Protein AF-A0AAU1CMQ0-F1 (afdb_monomer)

Mean predicted aligned error: 12.43 Å

Nearest PDB structures (foldseek):
  7aoi-assembly1_AV  TM=2.064E-01  e=2.283E+00  Trypanosoma brucei
  4v7e-assembly1_CI  TM=1.714E-01  e=3.465E+00  Triticum aestivum

Solvent-accessible surface area (backbone atoms only — not comparable to full-atom values): 13055 Å² total; per-residue (Å²): 130,82,81,72,63,47,53,23,40,31,29,63,39,42,40,78,52,92,69,66,59,44,65,40,74,85,53,71,44,40,74,50,66,68,57,34,66,69,38,34,49,97,88,65,52,74,54,85,52,71,43,79,46,94,36,83,59,73,41,83,95,48,66,31,52,68,49,37,39,52,26,59,74,70,48,21,8,38,38,69,61,46,76,31,37,71,53,98,72,17,35,32,34,65,44,60,36,88,82,56,77,69,60,93,91,58,71,60,54,71,43,71,41,67,71,41,29,23,25,67,77,52,43,58,49,42,57,72,69,34,78,78,27,65,72,12,31,32,42,31,20,25,69,45,72,46,78,75,52,68,50,44,52,59,70,76,60,50,89,73,95,65,101,67,96,76,66,86,69,82,77,56,52,75,63,40,45,28,29,34,31,39,31,91,48,72,53,74,46,80,57,83,89,80,88,91,76,93,83,77,86,91,66,95,72,82,82,73,88,75,78,82,83,87,127

Secondary structure (DSSP, 8-state):
---PPPTTSPBTTEEEPP--EEE-SS-EEESSHHHHHHHB-TT-PBPPPEEE-S-SSB-TT---HHHHHHHHHH-B-TTTSSBP-EETTEEEEEEE-SSSSPPTT--STTEEESS----HHHHHHHHHH-GGGTT-EEEEEEEEEEEEEEE--BPPPP----S-----PPPBS--EEEEEEEEEEEEEEPPS-----PPPP-------PPPP---

pLDDT: mean 71.84, std 22.44, range [22.42, 97.31]

Radius of gyration: 19.31 Å; Cα contacts (8 Å, |Δi|>4): 379; chains: 1; bounding box: 44×42×59 Å

Foldseek 3Di:
DPQQFFQFWAAPQKDFDDFDWFAAQPDIATPDPVQRVVQADPVRDRATDIDGDRDHDTDLVDTPAVSLVVCLVVQAARGHRHRFDQDPQAGKAKAADPPFDPDPPDALAQDKDLRGTHHPVVSVCCCPPPPRNQQWMKIFGFRDKAFPFKDAWDDDHDPDDDPDRDDPDPTDGGITTMIGGGTDDMDIDHDDDDDDDDDDPDDPDDDDDDDDDDD

Sequence (215 aa):
MTRAAPYVIPWAGETILPMPLLSTRSDVFCDDARADRRHRDDDGVLWEVWGGHQTGPRVYTLFHPVHQREAMRALPCATCGRPADRKAAGMLWLLPLLDGPPAEGTTWEGVQTTIPPSCVPCADRVATGCPWMRDGHVRLRARIAEQVGVHGTLYSRAEQPGPDLDLTLPPRREGRSCVVARGHHAQPRPRGDHGAGPAQPQRFSHCGHHPPDNR

Structure (mmCIF, N/CA/C/O backbone):
data_AF-A0AAU1CMQ0-F1
#
_entry.id   AF-A0AAU1CMQ0-F1
#
loop_
_atom_site.group_PDB
_atom_site.id
_atom_site.type_symbol
_atom_site.label_atom_id
_atom_site.label_alt_id
_atom_site.label_comp_id
_atom_site.label_asym_id
_atom_site.label_entity_id
_atom_site.label_seq_id
_atom_site.pdbx_PDB_ins_code
_atom_site.Cartn_x
_atom_site.Cartn_y
_atom_site.Cartn_z
_atom_site.occupancy
_atom_site.B_iso_or_equiv
_atom_site.auth_seq_id
_atom_site.auth_comp_id
_atom_site.auth_asym_id
_atom_site.auth_atom_id
_atom_site.pdbx_PDB_model_num
ATOM 1 N N . MET A 1 1 ? 9.802 -7.078 22.241 1.00 42.59 1 MET A N 1
ATOM 2 C CA . MET A 1 1 ? 9.128 -7.256 20.933 1.00 42.59 1 MET A CA 1
ATOM 3 C C . MET A 1 1 ? 9.978 -6.599 19.861 1.00 42.59 1 MET A C 1
ATOM 5 O O . MET A 1 1 ? 10.047 -5.376 19.822 1.00 42.59 1 MET A O 1
ATOM 9 N N . THR A 1 2 ? 10.668 -7.389 19.042 1.00 37.97 2 THR A N 1
ATOM 10 C CA . THR A 1 2 ? 11.489 -6.889 17.932 1.00 37.97 2 THR A CA 1
ATOM 11 C C . THR A 1 2 ? 10.612 -6.047 17.014 1.00 37.97 2 THR A C 1
ATOM 13 O O . THR A 1 2 ? 9.513 -6.469 16.644 1.00 37.97 2 THR A O 1
ATOM 16 N N . ARG A 1 3 ? 11.040 -4.817 16.719 1.00 49.84 3 ARG A N 1
ATOM 17 C CA . ARG A 1 3 ? 10.274 -3.859 15.919 1.00 49.84 3 ARG A CA 1
ATOM 18 C C . ARG A 1 3 ? 10.250 -4.349 14.471 1.00 49.84 3 ARG A C 1
ATOM 20 O O . ARG A 1 3 ? 11.074 -3.928 13.671 1.00 49.84 3 ARG A O 1
ATOM 27 N N . ALA A 1 4 ? 9.336 -5.275 14.167 1.00 57.12 4 ALA A N 1
ATOM 28 C CA . ALA A 1 4 ? 9.100 -5.748 12.811 1.00 57.12 4 ALA A CA 1
ATOM 29 C C . ALA A 1 4 ? 8.836 -4.525 11.938 1.00 57.12 4 ALA A C 1
ATOM 31 O O . ALA A 1 4 ? 7.973 -3.694 12.244 1.00 57.12 4 ALA A O 1
ATOM 32 N N . ALA A 1 5 ? 9.678 -4.370 10.932 1.00 63.22 5 ALA A N 1
ATOM 33 C CA . ALA A 1 5 ? 9.653 -3.214 10.075 1.00 63.22 5 ALA A CA 1
ATOM 34 C C . ALA A 1 5 ? 8.452 -3.290 9.105 1.00 63.22 5 ALA A C 1
ATOM 36 O O . ALA A 1 5 ? 7.937 -4.388 8.886 1.00 63.22 5 ALA A O 1
ATOM 37 N N . PRO A 1 6 ? 7.945 -2.146 8.602 1.00 79.50 6 PRO A N 1
ATOM 38 C CA . PRO A 1 6 ? 6.671 -2.112 7.894 1.00 79.50 6 PRO A CA 1
ATOM 39 C C . PRO A 1 6 ? 6.685 -3.000 6.641 1.00 79.50 6 PRO A C 1
ATOM 41 O O . PRO A 1 6 ? 7.528 -2.804 5.777 1.00 79.50 6 PRO A O 1
ATOM 44 N N . TYR A 1 7 ? 5.757 -3.952 6.551 1.00 86.75 7 TYR A N 1
ATOM 45 C CA . TYR A 1 7 ? 5.708 -4.990 5.514 1.00 86.75 7 TYR A CA 1
ATOM 46 C C . TYR A 1 7 ? 5.652 -4.422 4.088 1.00 86.75 7 TYR A C 1
ATOM 48 O O . TYR A 1 7 ? 6.413 -4.857 3.229 1.00 86.75 7 TYR A O 1
ATOM 56 N N . VAL A 1 8 ? 4.811 -3.412 3.842 1.00 90.94 8 VAL A N 1
ATOM 57 C CA . VAL A 1 8 ? 4.643 -2.841 2.490 1.00 90.94 8 VAL A CA 1
ATOM 58 C C . VAL A 1 8 ? 5.607 -1.704 2.149 1.00 90.94 8 VAL A C 1
ATOM 60 O O . VAL A 1 8 ? 5.594 -1.226 1.019 1.00 90.94 8 VAL A O 1
ATOM 63 N 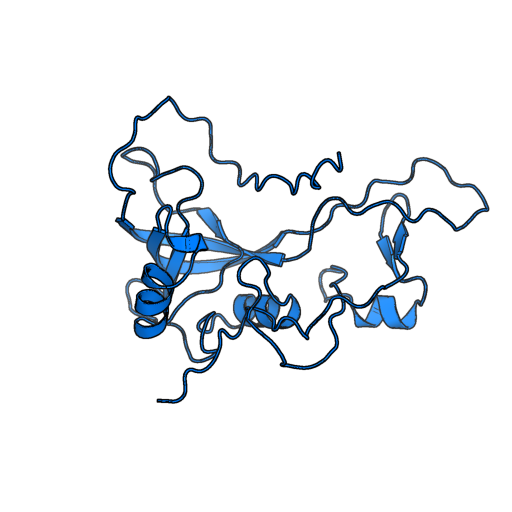N . ILE A 1 9 ? 6.413 -1.231 3.104 1.00 89.50 9 ILE A N 1
ATOM 64 C CA . ILE A 1 9 ? 7.344 -0.114 2.882 1.00 89.50 9 ILE A CA 1
ATOM 65 C C . ILE A 1 9 ? 8.712 -0.692 2.535 1.00 89.50 9 ILE A C 1
ATOM 67 O O . ILE A 1 9 ? 9.231 -1.476 3.331 1.00 89.50 9 ILE A O 1
ATOM 71 N N . PRO A 1 10 ? 9.337 -0.293 1.421 1.00 91.12 10 PRO A N 1
ATOM 72 C CA . PRO A 1 10 ? 10.618 -0.853 1.040 1.00 91.12 10 PRO A CA 1
ATOM 73 C C . PRO A 1 10 ? 11.744 -0.400 1.978 1.00 91.12 10 PRO A C 1
ATOM 75 O O . PRO A 1 10 ? 11.663 0.617 2.68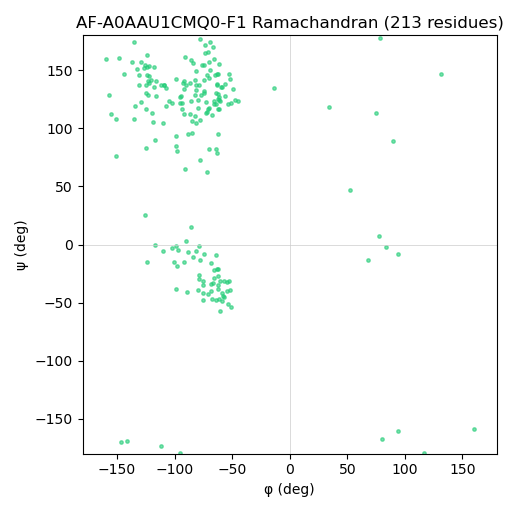6 1.00 91.12 10 PRO A O 1
ATOM 78 N N . TRP A 1 11 ? 12.799 -1.200 2.013 1.00 91.38 11 TRP A N 1
ATOM 79 C CA . TRP A 1 11 ? 14.104 -0.794 2.524 1.00 91.38 11 TRP A CA 1
ATOM 80 C C . TRP A 1 11 ? 14.819 0.101 1.505 1.00 91.38 11 TRP A C 1
ATOM 82 O O . TRP A 1 11 ? 14.584 -0.014 0.312 1.00 91.38 11 TRP A O 1
ATOM 92 N N . ALA A 1 12 ? 15.729 0.967 1.953 1.00 91.44 12 ALA A N 1
ATOM 93 C CA . ALA A 1 12 ? 16.527 1.803 1.051 1.00 91.44 12 ALA A CA 1
ATOM 94 C C . ALA A 1 12 ? 17.429 0.984 0.106 1.00 91.44 12 ALA A C 1
ATOM 96 O O . ALA A 1 12 ? 17.750 1.450 -0.982 1.00 91.44 12 ALA A O 1
ATOM 97 N N . GLY A 1 13 ? 17.836 -0.220 0.519 1.00 92.06 13 GLY A N 1
ATOM 98 C CA . GLY A 1 13 ? 18.569 -1.172 -0.318 1.00 92.06 13 GLY A CA 1
ATOM 99 C C . GLY A 1 13 ? 17.698 -2.005 -1.266 1.00 92.06 13 GLY A C 1
ATOM 100 O O . GLY A 1 13 ? 18.254 -2.763 -2.060 1.00 92.06 13 GLY A O 1
ATOM 101 N N . GLU A 1 14 ? 16.367 -1.892 -1.185 1.00 92.44 14 GLU A N 1
ATOM 102 C CA . GLU A 1 14 ? 15.440 -2.439 -2.178 1.00 92.44 14 GLU A CA 1
ATOM 103 C C . GLU A 1 14 ? 15.163 -1.341 -3.209 1.00 92.44 14 GLU A C 1
ATOM 105 O O . GLU A 1 14 ? 14.568 -0.311 -2.888 1.00 92.44 14 GLU A O 1
ATOM 110 N N . THR A 1 15 ? 15.621 -1.536 -4.442 1.00 89.19 15 THR A N 1
ATOM 111 C CA . THR A 1 15 ? 15.540 -0.516 -5.492 1.00 89.19 15 THR A CA 1
ATOM 112 C C . THR A 1 15 ? 14.814 -1.043 -6.715 1.00 89.19 15 THR A C 1
ATOM 114 O O . THR A 1 15 ? 14.866 -2.237 -7.027 1.00 89.19 15 THR A O 1
ATOM 117 N N . ILE A 1 16 ? 14.192 -0.124 -7.448 1.00 84.62 16 ILE A N 1
ATOM 118 C CA . ILE A 1 16 ? 13.650 -0.396 -8.778 1.00 84.62 16 ILE A CA 1
ATOM 119 C C . ILE A 1 16 ? 14.816 -0.800 -9.684 1.00 84.62 16 ILE A C 1
ATOM 121 O O . ILE A 1 16 ? 15.827 -0.097 -9.759 1.00 84.62 16 ILE A O 1
ATOM 125 N N . LEU A 1 17 ? 14.692 -1.946 -10.347 1.00 83.12 17 LEU A N 1
ATOM 126 C CA . LEU A 1 17 ? 15.654 -2.381 -11.348 1.00 83.12 17 LEU A CA 1
ATOM 127 C C . LEU A 1 17 ? 15.339 -1.681 -12.673 1.00 83.12 17 LEU A C 1
ATOM 129 O O . LEU A 1 17 ? 14.175 -1.666 -13.083 1.00 83.12 17 LEU A O 1
ATOM 133 N N . PRO A 1 18 ? 16.347 -1.109 -13.354 1.00 77.88 18 PRO A N 1
ATOM 134 C CA . PRO A 1 18 ? 16.133 -0.514 -14.660 1.00 77.88 18 PRO A CA 1
ATOM 135 C C . PRO A 1 18 ? 15.674 -1.601 -15.629 1.00 77.88 18 PRO A C 1
ATOM 137 O O . PRO A 1 18 ? 16.321 -2.635 -15.788 1.00 77.88 18 PRO A O 1
ATOM 140 N N . MET A 1 19 ? 14.537 -1.347 -16.262 1.00 75.06 19 MET A N 1
ATOM 141 C CA . MET A 1 19 ? 13.941 -2.214 -17.260 1.00 75.06 19 MET A CA 1
ATOM 142 C C . MET A 1 19 ? 13.725 -1.373 -18.510 1.00 75.06 19 MET A C 1
ATOM 144 O O . MET A 1 19 ? 12.984 -0.390 -18.429 1.00 75.06 19 MET A O 1
ATOM 148 N N . PRO A 1 20 ? 14.382 -1.687 -19.635 1.00 80.06 20 PRO A N 1
ATOM 149 C CA . PRO A 1 20 ? 14.127 -0.973 -20.872 1.00 80.06 20 PRO A CA 1
ATOM 150 C C . PRO A 1 20 ? 12.680 -1.223 -21.298 1.00 80.06 20 PRO A C 1
ATOM 152 O O . PRO A 1 20 ? 12.244 -2.365 -21.462 1.00 80.06 20 PRO A O 1
ATOM 155 N N . LEU A 1 21 ? 11.920 -0.137 -21.417 1.00 81.44 21 LEU A N 1
ATOM 156 C CA . LEU A 1 21 ? 10.519 -0.174 -21.807 1.00 81.44 21 LEU A CA 1
ATOM 157 C C . LEU A 1 21 ? 10.363 0.391 -23.208 1.00 81.44 21 LEU A C 1
ATOM 159 O O . LEU A 1 21 ? 10.920 1.432 -23.550 1.00 81.44 21 LEU A O 1
ATOM 163 N N . LEU A 1 22 ? 9.540 -0.289 -23.987 1.00 81.25 22 LEU A N 1
ATOM 164 C CA . LEU A 1 22 ? 9.135 0.084 -25.324 1.00 81.25 22 LEU A CA 1
ATOM 165 C C . LEU A 1 22 ? 7.653 0.440 -25.288 1.00 81.25 22 LEU A C 1
ATOM 167 O O . LEU A 1 22 ? 6.855 -0.245 -24.654 1.00 81.25 22 LEU A O 1
ATOM 171 N N . SER A 1 23 ? 7.271 1.518 -25.965 1.00 78.75 23 SER A N 1
ATOM 172 C CA . SER A 1 23 ? 5.881 1.977 -26.021 1.00 78.75 23 SER A CA 1
ATOM 173 C C . SER A 1 23 ? 5.369 1.952 -27.456 1.00 78.75 23 SER A C 1
ATOM 175 O O . SER A 1 23 ? 6.046 2.391 -28.385 1.00 78.75 23 SER A O 1
ATOM 177 N N . THR A 1 24 ? 4.151 1.453 -27.638 1.00 74.62 24 THR A N 1
ATOM 178 C CA . THR A 1 24 ? 3.397 1.507 -28.894 1.00 74.62 24 THR A CA 1
ATOM 179 C C . THR A 1 24 ? 2.189 2.431 -28.752 1.00 74.62 24 THR A C 1
ATOM 181 O O . THR A 1 24 ? 1.966 3.084 -27.732 1.00 74.62 24 THR A O 1
ATOM 184 N N . ARG A 1 25 ? 1.336 2.473 -29.782 1.00 70.31 25 ARG A N 1
ATOM 185 C CA . ARG A 1 25 ? 0.063 3.195 -29.698 1.00 70.31 25 ARG A CA 1
ATOM 186 C C . ARG A 1 25 ? -0.931 2.588 -28.697 1.00 70.31 25 ARG A C 1
ATOM 188 O O . ARG A 1 25 ? -1.860 3.279 -28.274 1.00 70.31 25 ARG A O 1
ATOM 195 N N . SER A 1 26 ? -0.776 1.313 -28.360 1.00 71.88 26 SER A N 1
ATOM 196 C CA . SER A 1 26 ? -1.767 0.544 -27.602 1.00 71.88 26 SER A CA 1
ATOM 197 C C . SER A 1 26 ? -1.229 -0.086 -26.323 1.00 71.88 26 SER A C 1
ATOM 199 O O . SER A 1 26 ? -2.038 -0.514 -25.510 1.00 71.88 26 SER A O 1
ATOM 201 N N . ASP A 1 27 ? 0.089 -0.164 -26.145 1.00 76.31 27 ASP A N 1
ATOM 202 C CA . ASP A 1 27 ? 0.699 -0.949 -25.067 1.00 76.31 27 ASP A CA 1
ATOM 203 C C . ASP A 1 27 ? 2.130 -0.485 -24.761 1.00 76.31 27 ASP A C 1
ATOM 205 O O . ASP A 1 27 ? 2.783 0.121 -25.615 1.00 76.31 27 ASP A O 1
ATOM 209 N N . VAL A 1 28 ? 2.612 -0.819 -23.567 1.00 81.00 28 VAL A N 1
ATOM 210 C CA . VAL A 1 28 ? 3.988 -0.632 -23.093 1.00 81.00 28 VAL A CA 1
ATOM 211 C C . VAL A 1 28 ? 4.518 -1.988 -22.687 1.00 81.00 28 VAL A C 1
ATOM 213 O O . VAL A 1 28 ? 3.864 -2.663 -21.902 1.00 81.00 28 VAL A O 1
ATOM 216 N N . PHE A 1 29 ? 5.688 -2.373 -23.175 1.00 82.75 29 PHE A N 1
ATOM 217 C CA . PHE A 1 29 ? 6.262 -3.692 -22.952 1.00 82.75 29 PHE A CA 1
ATOM 218 C C . PHE A 1 29 ? 7.749 -3.604 -22.632 1.00 82.75 29 PHE A C 1
ATOM 220 O O . PHE A 1 29 ? 8.414 -2.633 -22.989 1.00 82.75 29 PHE A O 1
ATOM 227 N N . CYS A 1 30 ? 8.278 -4.618 -21.960 1.00 83.75 30 CYS A N 1
ATOM 228 C CA . CYS A 1 30 ? 9.724 -4.743 -21.789 1.00 83.75 30 CYS A CA 1
ATOM 229 C C . CYS A 1 30 ? 10.379 -5.143 -23.114 1.00 83.75 30 CYS A C 1
ATOM 231 O O . CYS A 1 30 ? 9.810 -5.931 -23.870 1.00 83.75 30 CYS A O 1
ATOM 233 N N . ASP A 1 31 ? 11.590 -4.654 -23.370 1.00 82.75 31 ASP A N 1
ATOM 234 C CA . ASP A 1 31 ? 12.388 -5.054 -24.536 1.00 82.75 31 ASP A CA 1
ATOM 235 C C . ASP A 1 31 ? 12.597 -6.579 -24.632 1.00 82.75 31 ASP A C 1
ATOM 237 O O . ASP A 1 31 ? 12.473 -7.171 -25.708 1.00 82.75 31 ASP A O 1
ATOM 241 N N . ASP A 1 32 ? 12.829 -7.238 -23.496 1.00 85.50 32 ASP A N 1
ATOM 242 C CA . ASP A 1 32 ? 12.857 -8.688 -23.373 1.00 85.50 32 ASP A CA 1
ATOM 243 C C . ASP A 1 32 ? 11.432 -9.253 -23.221 1.00 85.50 32 ASP A C 1
ATOM 245 O O . ASP A 1 32 ? 10.776 -9.144 -22.181 1.00 85.50 32 ASP A O 1
ATOM 249 N N . ALA A 1 33 ? 10.970 -9.958 -24.256 1.00 86.25 33 ALA A N 1
ATOM 250 C CA . ALA A 1 33 ? 9.634 -10.553 -24.295 1.00 86.25 33 ALA A CA 1
ATOM 251 C C . ALA A 1 33 ? 9.382 -11.641 -23.229 1.00 86.25 33 ALA A C 1
ATOM 253 O O . ALA A 1 33 ? 8.228 -11.974 -22.944 1.00 86.25 33 ALA A O 1
ATOM 254 N N . ARG A 1 34 ? 10.423 -12.271 -22.666 1.00 87.56 34 ARG A N 1
ATOM 255 C CA . ARG A 1 34 ? 10.264 -13.214 -21.545 1.00 87.56 34 ARG A CA 1
ATOM 256 C C . ARG A 1 34 ? 10.106 -12.458 -20.231 1.00 87.56 34 ARG A C 1
ATOM 258 O O . ARG A 1 34 ? 9.309 -12.906 -19.409 1.00 87.56 34 ARG A O 1
ATOM 265 N N . ALA A 1 35 ? 10.843 -11.368 -20.036 1.00 83.31 35 ALA A N 1
ATOM 266 C CA . ALA A 1 35 ? 10.700 -10.486 -18.885 1.00 83.31 35 ALA A CA 1
ATOM 267 C C . ALA A 1 35 ? 9.314 -9.830 -18.882 1.00 83.31 35 ALA A C 1
ATOM 269 O O . ALA A 1 35 ? 8.611 -9.940 -17.881 1.00 83.31 35 ALA A O 1
ATOM 270 N N . ASP A 1 36 ? 8.867 -9.282 -20.017 1.00 83.88 36 ASP A N 1
ATOM 271 C CA . ASP A 1 36 ? 7.531 -8.683 -20.162 1.00 83.88 36 ASP A CA 1
ATOM 272 C C . ASP A 1 36 ? 6.428 -9.638 -19.682 1.00 83.88 36 ASP A C 1
ATOM 274 O O . ASP A 1 36 ? 5.689 -9.340 -18.743 1.00 83.88 36 ASP A O 1
ATOM 278 N N . ARG A 1 37 ? 6.405 -10.865 -20.222 1.00 87.19 37 ARG A N 1
ATOM 279 C CA . ARG A 1 37 ? 5.421 -11.884 -19.819 1.00 87.19 37 ARG A CA 1
ATOM 280 C C . ARG A 1 37 ? 5.492 -12.268 -18.344 1.00 87.19 37 ARG A C 1
ATOM 282 O O . ARG A 1 37 ? 4.479 -12.660 -17.780 1.00 87.19 37 ARG A O 1
ATOM 289 N N . ARG A 1 38 ? 6.674 -12.227 -17.724 1.00 87.19 38 ARG A N 1
ATOM 290 C CA . ARG A 1 38 ? 6.854 -12.595 -16.308 1.00 87.19 38 ARG A CA 1
ATOM 291 C C . ARG A 1 38 ? 6.414 -11.497 -15.350 1.00 87.19 38 ARG A C 1
ATOM 293 O O . ARG A 1 38 ? 6.101 -11.805 -14.203 1.00 87.19 38 ARG A O 1
ATOM 300 N N . HIS A 1 39 ? 6.443 -10.246 -15.792 1.00 83.81 39 HIS A N 1
ATOM 301 C CA . HIS A 1 39 ? 6.167 -9.087 -14.948 1.00 83.81 39 HIS A CA 1
ATOM 302 C C . HIS A 1 39 ? 4.765 -8.514 -15.149 1.00 83.81 39 HIS A C 1
ATOM 304 O O . HIS A 1 39 ? 4.364 -7.611 -14.414 1.00 83.81 39 HIS A O 1
ATOM 310 N N . ARG A 1 40 ? 3.989 -9.075 -16.079 1.00 85.69 40 ARG A N 1
ATOM 311 C CA . ARG A 1 40 ? 2.554 -8.822 -16.174 1.00 85.69 40 ARG A CA 1
ATOM 312 C C . ARG A 1 40 ? 1.751 -9.671 -15.201 1.00 85.69 40 ARG A C 1
ATOM 314 O O . ARG A 1 40 ? 2.139 -10.784 -14.847 1.00 85.69 40 ARG A O 1
ATOM 321 N N . ASP A 1 41 ? 0.628 -9.127 -14.758 1.00 82.62 41 ASP A N 1
ATOM 322 C CA . ASP A 1 41 ? -0.407 -9.905 -14.090 1.00 82.62 41 ASP A CA 1
ATOM 323 C C . ASP A 1 41 ? -1.516 -10.358 -15.043 1.00 82.62 41 ASP A C 1
ATOM 325 O O . ASP A 1 41 ? -1.478 -10.097 -16.244 1.00 82.62 41 ASP A O 1
ATOM 329 N N . ASP A 1 42 ? -2.496 -11.066 -14.481 1.00 81.50 42 ASP A N 1
ATOM 330 C CA . ASP A 1 42 ? -3.635 -11.619 -15.216 1.00 81.50 42 ASP A CA 1
ATOM 331 C C . ASP A 1 42 ? -4.511 -10.531 -15.869 1.00 81.50 42 ASP A C 1
ATOM 333 O O . ASP A 1 42 ? -5.204 -10.814 -16.843 1.00 81.50 42 ASP A O 1
ATOM 337 N N . ASP A 1 43 ? -4.441 -9.287 -15.376 1.00 79.62 43 ASP A N 1
ATOM 338 C CA . ASP A 1 43 ? -5.141 -8.119 -15.925 1.00 79.62 43 ASP A CA 1
ATOM 339 C C . ASP A 1 43 ? -4.293 -7.382 -16.986 1.00 79.62 43 ASP A C 1
ATOM 341 O O . ASP A 1 43 ? -4.690 -6.339 -17.509 1.00 79.62 43 ASP A O 1
ATOM 345 N N . GLY A 1 44 ? -3.109 -7.913 -17.313 1.00 81.94 44 GLY A N 1
ATOM 346 C CA . GLY A 1 44 ? -2.174 -7.344 -18.280 1.00 81.94 44 GLY A CA 1
ATOM 347 C C . GLY A 1 44 ? -1.365 -6.159 -17.750 1.00 81.94 44 GLY A C 1
ATOM 348 O O . GLY A 1 44 ? -0.629 -5.541 -18.523 1.00 81.94 44 GLY A O 1
ATOM 349 N N . VAL A 1 45 ? -1.451 -5.839 -16.454 1.00 83.75 45 VAL A N 1
ATOM 350 C CA . VAL A 1 45 ? -0.700 -4.735 -15.846 1.00 83.75 45 VAL A CA 1
ATOM 351 C C . VAL A 1 45 ? 0.766 -5.125 -15.739 1.00 83.75 45 VAL A C 1
ATOM 353 O O . VAL A 1 45 ? 1.100 -6.113 -15.090 1.00 83.75 45 VAL A O 1
ATOM 356 N N . LEU A 1 46 ? 1.648 -4.326 -16.341 1.00 83.81 46 LEU A N 1
ATOM 357 C CA . LEU A 1 46 ? 3.093 -4.486 -16.212 1.00 83.81 46 LEU A CA 1
ATOM 358 C C . LEU A 1 46 ? 3.579 -3.886 -14.885 1.00 83.81 46 LEU A C 1
ATOM 360 O O . LEU A 1 46 ? 3.449 -2.684 -14.647 1.00 83.81 46 LEU A O 1
ATOM 364 N N . TRP A 1 47 ? 4.134 -4.730 -14.019 1.00 85.69 47 TRP A N 1
ATOM 365 C CA . TRP A 1 47 ? 4.601 -4.341 -12.692 1.00 85.69 47 TRP A CA 1
ATOM 366 C C . TRP A 1 47 ? 6.078 -3.958 -12.691 1.00 85.69 47 TRP A C 1
ATOM 368 O O . TRP A 1 47 ? 6.909 -4.634 -13.293 1.00 85.69 47 TRP A O 1
ATOM 378 N N . GLU A 1 48 ? 6.411 -2.897 -11.950 1.00 84.00 48 GLU A N 1
ATOM 379 C CA . GLU A 1 48 ? 7.802 -2.527 -11.693 1.00 84.00 48 GLU A CA 1
ATOM 380 C C . GLU A 1 48 ? 8.563 -3.685 -11.048 1.00 84.00 48 GLU A C 1
ATOM 382 O O . GLU A 1 48 ? 8.082 -4.337 -10.113 1.00 84.00 48 GLU A O 1
ATOM 387 N N . VAL A 1 49 ? 9.791 -3.893 -11.512 1.00 83.50 49 VAL A N 1
ATOM 388 C CA . VAL A 1 49 ? 10.664 -4.928 -10.973 1.00 83.50 49 VAL A CA 1
ATOM 389 C C . VAL A 1 49 ? 11.563 -4.330 -9.917 1.00 83.50 49 VAL A C 1
ATOM 391 O O . VAL A 1 49 ? 12.238 -3.329 -10.135 1.00 83.50 49 VAL A O 1
ATOM 394 N N . TRP A 1 50 ? 11.555 -4.966 -8.756 1.00 87.88 50 TRP A N 1
ATOM 395 C CA . TRP A 1 50 ? 12.327 -4.557 -7.598 1.00 87.88 50 TRP A CA 1
ATOM 396 C C . TRP A 1 50 ? 13.347 -5.640 -7.267 1.00 87.88 50 TRP A C 1
ATOM 398 O O . TRP A 1 50 ? 13.062 -6.834 -7.370 1.00 87.88 50 TRP A O 1
ATOM 408 N N . GLY A 1 51 ? 14.545 -5.212 -6.885 1.00 88.50 51 GLY A N 1
ATOM 409 C CA . GLY A 1 51 ? 15.635 -6.085 -6.470 1.00 88.50 51 GLY A CA 1
ATOM 410 C C . GLY A 1 51 ? 16.407 -5.488 -5.300 1.00 88.50 51 GLY A C 1
ATOM 411 O O . GLY A 1 51 ? 15.992 -4.496 -4.705 1.00 88.50 51 GLY A O 1
ATOM 412 N N . GLY A 1 52 ? 17.552 -6.087 -4.982 1.00 90.25 52 GLY A N 1
ATOM 413 C CA . GLY A 1 52 ? 18.400 -5.652 -3.877 1.00 90.25 52 GLY A CA 1
ATOM 414 C C . GLY A 1 52 ? 18.120 -6.396 -2.573 1.00 90.25 52 GLY A C 1
ATOM 415 O O . GLY A 1 52 ? 17.590 -7.506 -2.571 1.00 90.25 52 GLY A O 1
ATOM 416 N N . HIS A 1 53 ? 18.551 -5.804 -1.460 1.00 89.62 53 HIS A N 1
ATOM 417 C CA . HIS A 1 53 ? 18.524 -6.444 -0.145 1.00 89.62 53 HIS A CA 1
ATOM 418 C C . HIS A 1 53 ? 17.859 -5.549 0.896 1.00 89.62 53 HIS A C 1
ATOM 420 O O . HIS A 1 53 ? 17.847 -4.326 0.796 1.00 89.62 53 HIS A O 1
ATOM 426 N N . GLN A 1 54 ? 17.367 -6.188 1.952 1.00 91.31 54 GLN A N 1
ATOM 427 C CA . GLN A 1 54 ? 16.667 -5.572 3.074 1.00 91.31 54 GLN A CA 1
ATOM 428 C C . GLN A 1 54 ? 17.596 -4.769 4.002 1.00 91.31 54 GLN A C 1
ATOM 430 O O . GLN A 1 54 ? 17.782 -5.115 5.168 1.00 91.31 54 GLN A O 1
ATOM 435 N N . THR A 1 55 ? 18.221 -3.715 3.475 1.00 90.69 55 THR A N 1
ATOM 436 C CA . THR A 1 55 ? 19.264 -2.932 4.151 1.00 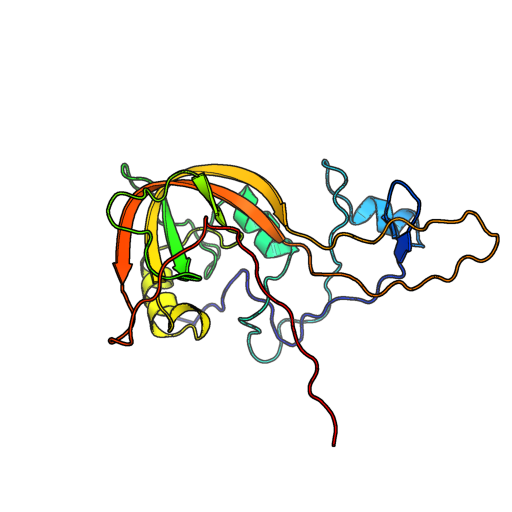90.69 55 THR A CA 1
ATOM 437 C C . THR A 1 55 ? 18.945 -1.433 4.187 1.00 90.69 55 THR A C 1
ATOM 439 O O . THR A 1 55 ? 18.212 -0.896 3.357 1.00 90.69 55 THR A O 1
ATOM 442 N N . GLY A 1 56 ? 19.505 -0.734 5.180 1.00 90.06 56 GLY A N 1
ATOM 443 C CA . GLY A 1 56 ? 19.324 0.711 5.354 1.00 90.06 56 GLY A CA 1
ATOM 444 C C . GLY A 1 56 ? 18.002 1.113 6.029 1.00 90.06 56 GLY A C 1
ATOM 445 O O . GLY A 1 56 ? 17.330 0.284 6.644 1.00 90.06 56 GLY A O 1
ATOM 446 N N . PRO A 1 57 ? 17.636 2.409 6.001 1.00 89.19 57 PRO A N 1
ATOM 447 C CA . PRO A 1 57 ? 16.374 2.893 6.556 1.00 89.19 57 PRO A CA 1
ATOM 448 C C . PRO A 1 57 ? 15.171 2.519 5.676 1.00 89.19 57 PRO A C 1
ATOM 450 O O . PRO A 1 57 ? 15.310 2.035 4.557 1.00 89.19 57 PRO A O 1
ATOM 453 N N . ARG A 1 58 ? 13.962 2.763 6.188 1.00 86.25 58 ARG A N 1
ATOM 454 C CA . ARG A 1 58 ? 12.708 2.580 5.443 1.00 86.25 58 ARG A CA 1
ATOM 455 C C . ARG A 1 58 ? 12.346 3.820 4.647 1.00 86.25 58 ARG A C 1
ATOM 457 O O . ARG A 1 58 ? 12.419 4.928 5.179 1.00 86.25 58 ARG A O 1
ATOM 464 N N . VAL A 1 59 ? 11.875 3.615 3.422 1.00 87.12 59 VAL A N 1
ATOM 465 C CA . VAL A 1 59 ? 11.485 4.698 2.513 1.00 87.12 59 VAL A CA 1
ATOM 466 C C . VAL A 1 59 ? 9.969 4.891 2.572 1.00 87.12 59 VAL A C 1
ATOM 468 O O . VAL A 1 59 ? 9.224 4.391 1.741 1.00 87.12 59 VAL A O 1
ATOM 471 N N . TYR A 1 60 ? 9.495 5.605 3.599 1.00 81.81 60 TYR A N 1
ATOM 472 C CA . TYR A 1 60 ? 8.060 5.773 3.902 1.00 81.81 60 TYR A CA 1
ATOM 473 C C . TYR A 1 60 ? 7.239 6.513 2.831 1.00 81.81 60 TYR A C 1
ATOM 475 O O . TYR A 1 60 ? 6.017 6.558 2.935 1.00 81.81 60 TYR A O 1
ATOM 483 N N . THR A 1 61 ? 7.891 7.100 1.830 1.00 79.62 61 THR A N 1
ATOM 484 C CA . THR A 1 61 ? 7.253 7.757 0.680 1.00 79.62 61 THR A CA 1
ATOM 485 C C . THR A 1 61 ? 6.868 6.778 -0.431 1.00 79.62 61 THR A C 1
ATOM 487 O O . THR A 1 61 ? 6.154 7.161 -1.360 1.00 79.62 61 THR A O 1
ATOM 490 N N . LEU A 1 62 ? 7.334 5.528 -0.347 1.00 83.19 62 LEU A N 1
ATOM 491 C CA . LEU A 1 62 ? 7.149 4.496 -1.360 1.00 83.19 62 LEU A CA 1
ATOM 492 C C . LEU A 1 62 ? 6.440 3.272 -0.780 1.00 83.19 62 LEU A C 1
ATOM 494 O O . LEU A 1 62 ? 6.550 2.956 0.407 1.00 83.19 62 LEU A O 1
ATOM 498 N N . PHE A 1 63 ? 5.750 2.553 -1.660 1.00 87.19 63 PHE A N 1
ATOM 499 C CA . PHE A 1 63 ? 5.287 1.198 -1.403 1.00 87.19 63 PHE A CA 1
ATOM 500 C C . PHE A 1 63 ? 6.089 0.230 -2.258 1.00 87.19 63 PHE A C 1
ATOM 502 O O . PHE A 1 63 ? 6.293 0.486 -3.439 1.00 87.19 63 PHE A O 1
ATOM 509 N N . HIS A 1 64 ? 6.499 -0.893 -1.674 1.00 88.69 64 HIS A N 1
ATOM 510 C CA . HIS A 1 64 ? 7.073 -1.985 -2.441 1.00 88.69 64 HIS A CA 1
ATOM 511 C C . HIS A 1 64 ? 5.931 -2.635 -3.238 1.00 88.69 64 HIS A C 1
ATOM 513 O O . HIS A 1 64 ? 5.033 -3.212 -2.616 1.00 88.69 64 HIS A O 1
ATOM 519 N N . PRO A 1 65 ? 5.918 -2.574 -4.581 1.00 84.12 65 PRO A N 1
ATOM 520 C CA . PRO A 1 65 ? 4.735 -2.895 -5.380 1.00 84.12 65 PRO A CA 1
ATOM 521 C C . PRO A 1 65 ? 4.288 -4.346 -5.213 1.00 84.12 65 PRO A C 1
ATOM 523 O O . PRO A 1 65 ? 3.095 -4.595 -5.083 1.00 84.12 65 PRO A O 1
ATOM 526 N N . VAL A 1 66 ? 5.230 -5.292 -5.113 1.00 85.25 66 VAL A N 1
ATOM 527 C CA . VAL A 1 66 ? 4.918 -6.708 -4.846 1.00 85.25 66 VAL A CA 1
ATOM 528 C C . VAL A 1 66 ? 4.197 -6.877 -3.503 1.00 85.25 66 VAL A C 1
ATOM 530 O O . VAL A 1 66 ? 3.058 -7.337 -3.478 1.00 85.25 66 VAL A O 1
ATOM 533 N N . HIS A 1 67 ? 4.797 -6.432 -2.393 1.00 90.06 67 HIS A N 1
ATOM 534 C CA . HIS A 1 67 ? 4.174 -6.547 -1.068 1.00 90.06 67 HIS A CA 1
ATOM 535 C C . HIS A 1 67 ? 2.867 -5.758 -0.966 1.00 90.06 67 HIS A C 1
ATOM 537 O O . HIS A 1 67 ? 1.940 -6.175 -0.277 1.00 90.06 67 HIS A O 1
ATOM 543 N N . GLN A 1 68 ? 2.775 -4.609 -1.635 1.00 90.56 68 GLN A N 1
ATOM 544 C CA . GLN A 1 68 ? 1.563 -3.805 -1.655 1.00 90.56 68 GLN A CA 1
ATOM 545 C C . GLN A 1 68 ? 0.444 -4.521 -2.410 1.00 90.56 68 GLN A C 1
ATOM 547 O O . GLN A 1 68 ? -0.649 -4.645 -1.867 1.00 90.56 68 GLN A O 1
ATOM 552 N N . ARG A 1 69 ? 0.718 -5.072 -3.594 1.00 89.12 69 ARG A N 1
ATOM 553 C CA . ARG A 1 69 ? -0.237 -5.875 -4.365 1.00 89.12 69 ARG A CA 1
ATOM 554 C C . ARG A 1 69 ? -0.714 -7.087 -3.569 1.00 89.12 69 ARG A C 1
ATOM 556 O O . ARG A 1 69 ? -1.918 -7.316 -3.468 1.00 89.12 69 ARG A O 1
ATOM 563 N N . GLU A 1 70 ? 0.209 -7.836 -2.970 1.00 89.62 70 GLU A N 1
ATOM 564 C CA . GLU A 1 70 ? -0.113 -8.970 -2.094 1.00 89.62 70 GLU A CA 1
ATOM 565 C C . GLU A 1 70 ? -0.989 -8.533 -0.917 1.00 89.62 70 GLU A C 1
ATOM 567 O O . GLU A 1 70 ? -2.011 -9.159 -0.625 1.00 89.62 70 GLU A O 1
ATOM 572 N N . ALA A 1 71 ? -0.646 -7.410 -0.281 1.00 92.75 71 ALA A N 1
ATOM 573 C CA . ALA A 1 71 ? -1.421 -6.867 0.822 1.00 92.75 71 ALA A CA 1
ATOM 574 C C . ALA A 1 71 ? -2.813 -6.383 0.390 1.00 92.75 71 ALA A C 1
ATOM 576 O O . ALA A 1 71 ? -3.768 -6.496 1.152 1.00 92.75 71 ALA A O 1
ATOM 577 N N . MET A 1 72 ? -2.967 -5.868 -0.825 1.00 91.06 72 MET A N 1
ATOM 578 C CA . MET A 1 72 ? -4.267 -5.443 -1.346 1.00 91.06 72 MET A CA 1
ATOM 579 C C . MET A 1 72 ? -5.142 -6.637 -1.742 1.00 91.06 72 MET A C 1
ATOM 581 O O . MET A 1 72 ? -6.355 -6.575 -1.565 1.00 91.06 72 MET A O 1
ATOM 585 N N . ARG A 1 73 ? -4.537 -7.749 -2.186 1.00 90.06 73 ARG A N 1
ATOM 586 C CA . ARG A 1 73 ? -5.245 -9.002 -2.502 1.00 90.06 73 ARG A CA 1
ATOM 587 C C . ARG A 1 73 ? -5.670 -9.771 -1.247 1.00 90.06 73 ARG A C 1
ATOM 589 O O . ARG A 1 73 ? -6.817 -10.192 -1.136 1.00 90.06 73 ARG A O 1
ATOM 596 N N . ALA A 1 74 ? -4.762 -9.955 -0.289 1.00 93.06 74 ALA A N 1
ATOM 597 C CA . ALA A 1 74 ? -5.016 -10.765 0.908 1.00 93.06 74 ALA A CA 1
ATOM 598 C C . ALA A 1 74 ? -5.564 -9.955 2.101 1.00 93.06 74 ALA A C 1
ATOM 600 O O . ALA A 1 74 ? -6.076 -10.524 3.071 1.00 93.06 74 ALA A O 1
ATOM 601 N N . LEU A 1 75 ? -5.459 -8.624 2.050 1.00 95.00 75 LEU A N 1
ATOM 602 C CA . LEU A 1 75 ? -5.862 -7.694 3.110 1.00 95.00 75 LEU A CA 1
ATOM 603 C C . LEU A 1 75 ? -5.276 -8.008 4.516 1.00 95.00 75 LEU A C 1
ATOM 605 O O . LEU A 1 75 ? -6.031 -8.000 5.502 1.00 95.00 75 LEU A O 1
ATOM 609 N N . PRO A 1 76 ? -3.958 -8.284 4.666 1.00 96.06 76 PRO A N 1
ATOM 610 C CA . PRO A 1 76 ? -3.272 -8.280 5.952 1.00 96.06 76 PRO A CA 1
ATOM 611 C C . PRO A 1 76 ? -2.965 -6.846 6.418 1.00 96.06 76 PRO A C 1
ATOM 613 O O . PRO A 1 76 ? -3.195 -5.860 5.722 1.00 96.06 76 PRO A O 1
ATOM 616 N N . CYS A 1 77 ? -2.399 -6.717 7.617 1.00 95.88 77 CYS A N 1
ATOM 617 C CA . CYS A 1 77 ? -1.899 -5.448 8.125 1.00 95.88 77 CYS A CA 1
ATOM 618 C C . CYS A 1 77 ? -0.702 -4.948 7.298 1.00 95.88 77 CYS A C 1
ATOM 620 O O . CYS A 1 77 ? 0.359 -5.575 7.318 1.00 95.88 77 CYS A O 1
ATOM 622 N N . ALA A 1 78 ? -0.826 -3.752 6.715 1.00 92.75 78 ALA A N 1
ATOM 623 C CA . ALA A 1 78 ? 0.205 -3.083 5.914 1.00 92.75 78 ALA A CA 1
ATOM 624 C C . ALA A 1 78 ? 1.571 -2.973 6.620 1.00 92.75 78 ALA A C 1
ATOM 626 O O . ALA A 1 78 ? 2.625 -2.992 5.992 1.00 92.75 78 ALA A O 1
ATOM 627 N N . THR A 1 79 ? 1.581 -2.863 7.950 1.00 92.31 79 THR A N 1
ATOM 628 C CA . THR A 1 79 ? 2.823 -2.713 8.715 1.00 92.31 79 THR A CA 1
ATOM 629 C C . THR A 1 79 ? 3.435 -4.042 9.134 1.00 92.31 79 THR A C 1
ATOM 631 O O . THR A 1 79 ? 4.643 -4.172 9.112 1.00 92.31 79 THR A O 1
ATOM 634 N N . CYS A 1 80 ? 2.665 -5.033 9.575 1.00 92.56 80 CYS A N 1
ATOM 635 C CA . CYS A 1 80 ? 3.277 -6.232 10.171 1.00 92.56 80 CYS A CA 1
ATOM 636 C C . CYS A 1 80 ? 3.024 -7.528 9.406 1.00 92.56 80 CYS A C 1
ATOM 638 O O . CYS A 1 80 ? 3.453 -8.569 9.890 1.00 92.56 80 CYS A O 1
ATOM 640 N N . GLY A 1 81 ? 2.287 -7.494 8.292 1.00 92.50 81 GLY A N 1
ATOM 641 C CA . GLY A 1 81 ? 1.938 -8.674 7.488 1.00 92.50 81 GLY A CA 1
ATOM 642 C C . GLY A 1 81 ? 0.985 -9.666 8.171 1.00 92.50 81 GLY A C 1
ATOM 643 O O . GLY A 1 81 ? 0.401 -10.519 7.517 1.00 92.50 81 GLY A O 1
ATOM 644 N N . ARG A 1 82 ? 0.767 -9.549 9.487 1.00 94.31 82 ARG A N 1
ATOM 645 C CA . ARG A 1 82 ? -0.223 -10.336 10.241 1.00 94.31 82 ARG A CA 1
ATOM 646 C C . ARG A 1 82 ? -1.653 -9.904 9.893 1.00 94.31 82 ARG A C 1
ATOM 648 O O . ARG A 1 82 ? -1.823 -8.810 9.353 1.00 94.31 82 ARG A O 1
ATOM 655 N N . PRO A 1 83 ? -2.687 -10.689 10.251 1.00 95.81 83 PRO A N 1
ATOM 656 C CA . PRO A 1 83 ? -4.074 -10.314 9.994 1.00 95.81 83 PRO A CA 1
ATOM 657 C C . PRO A 1 83 ? -4.399 -8.884 10.447 1.00 95.81 83 PRO A C 1
ATOM 659 O O . PRO A 1 83 ? -4.019 -8.454 11.542 1.00 95.81 83 PRO A O 1
ATOM 662 N N . ALA A 1 84 ? -5.085 -8.134 9.584 1.00 96.12 84 ALA A N 1
ATOM 663 C CA . ALA A 1 84 ? -5.640 -6.838 9.949 1.00 96.12 84 ALA A CA 1
ATOM 664 C C . ALA A 1 84 ? -6.746 -6.999 11.005 1.00 96.12 84 ALA A C 1
ATOM 666 O O . ALA A 1 84 ? -7.329 -8.073 11.160 1.00 96.12 84 ALA A O 1
ATOM 667 N N . ASP A 1 85 ? -7.053 -5.923 11.731 1.00 97.31 85 ASP A N 1
ATOM 668 C CA . ASP A 1 85 ? -8.126 -5.967 12.723 1.00 97.31 85 ASP A CA 1
ATOM 669 C C . ASP A 1 85 ? -9.486 -6.006 12.015 1.00 97.31 85 ASP A C 1
ATOM 671 O O . ASP A 1 85 ? -9.885 -5.038 11.364 1.00 97.31 85 ASP A O 1
ATOM 675 N N . ARG A 1 86 ? -10.194 -7.133 12.139 1.00 95.75 86 ARG A N 1
ATOM 676 C CA . ARG A 1 86 ? -11.529 -7.362 11.569 1.00 95.75 86 ARG A CA 1
ATOM 677 C C . ARG A 1 86 ? -12.543 -7.559 12.693 1.00 95.75 86 ARG A C 1
ATOM 679 O O . ARG A 1 86 ? -12.338 -8.380 13.581 1.00 95.75 86 ARG A O 1
ATOM 686 N N . LYS A 1 87 ? -13.640 -6.801 12.650 1.00 94.50 87 LYS A N 1
ATOM 687 C CA . LYS A 1 87 ? -14.784 -6.898 13.575 1.00 94.50 87 LYS A CA 1
ATOM 688 C C . LYS A 1 87 ? -16.094 -6.835 12.788 1.00 94.50 87 LYS A C 1
ATOM 690 O O . LYS A 1 87 ? -16.068 -6.537 11.599 1.00 94.50 87 LYS A O 1
ATOM 695 N N . ALA A 1 88 ? -17.237 -7.018 13.453 1.00 92.88 88 ALA A N 1
ATOM 696 C CA . ALA A 1 88 ? -18.562 -6.892 12.826 1.00 92.88 88 ALA A CA 1
ATOM 697 C C . ALA A 1 88 ? -18.782 -5.534 12.122 1.00 92.88 88 ALA A C 1
ATOM 699 O O . ALA A 1 88 ? -19.436 -5.455 11.087 1.00 92.88 88 ALA A O 1
ATOM 700 N N . ALA A 1 89 ? -18.181 -4.461 12.647 1.00 88.25 89 ALA A N 1
ATOM 701 C CA . ALA A 1 89 ? -18.220 -3.133 12.035 1.00 88.25 89 ALA A CA 1
ATOM 702 C C . ALA A 1 89 ? -17.326 -2.987 10.784 1.00 88.25 89 ALA A C 1
ATOM 704 O O . ALA A 1 89 ? -17.391 -1.957 10.119 1.00 88.25 89 ALA A O 1
ATOM 705 N N . GLY A 1 90 ? -16.497 -3.983 10.464 1.00 94.06 90 GLY A N 1
ATOM 706 C CA . GLY A 1 90 ? -15.571 -3.983 9.335 1.00 94.06 90 GLY A CA 1
ATOM 707 C C . GLY A 1 90 ? -14.097 -4.043 9.737 1.00 94.06 90 GLY A C 1
ATOM 708 O O . GLY A 1 90 ? -13.731 -4.105 10.921 1.00 94.06 90 GLY A O 1
ATOM 709 N N . MET A 1 91 ? -13.247 -4.024 8.716 1.00 95.75 91 MET A N 1
ATOM 710 C CA . MET A 1 91 ? -11.793 -4.033 8.827 1.00 95.75 91 MET A CA 1
ATOM 711 C C . MET A 1 91 ? -11.257 -2.632 9.095 1.00 95.75 91 MET A C 1
ATOM 713 O O . MET A 1 91 ? -11.782 -1.669 8.544 1.00 95.75 91 MET A O 1
ATOM 717 N N . LEU A 1 92 ? -10.238 -2.512 9.942 1.00 96.38 92 LEU A N 1
ATOM 718 C CA . LEU A 1 92 ? -9.626 -1.228 10.276 1.00 96.38 92 LEU A CA 1
ATOM 719 C C . LEU A 1 92 ? -8.692 -0.739 9.161 1.00 96.38 92 LEU A C 1
ATOM 721 O O . LEU A 1 92 ? -7.751 -1.435 8.780 1.00 96.38 92 LEU A O 1
ATOM 725 N N . TRP A 1 93 ? -8.899 0.502 8.732 1.00 95.00 93 TRP A N 1
ATOM 726 C CA . TRP A 1 93 ? -8.027 1.243 7.824 1.00 95.00 93 TRP A CA 1
ATOM 727 C C . TRP A 1 93 ? -7.541 2.514 8.514 1.00 95.00 93 TRP A C 1
ATOM 729 O O . TRP A 1 93 ? -8.291 3.157 9.253 1.00 95.00 93 TRP A O 1
ATOM 739 N N . LEU A 1 94 ? -6.280 2.861 8.271 1.00 93.25 94 LEU A N 1
ATOM 740 C CA . LEU A 1 94 ? -5.670 4.116 8.692 1.00 93.25 94 LEU A CA 1
ATOM 741 C C . LEU A 1 94 ? -5.211 4.844 7.431 1.00 93.25 94 LEU A C 1
ATOM 743 O O . LEU A 1 94 ? -4.304 4.361 6.756 1.00 93.25 94 LEU A O 1
ATOM 747 N N . LEU A 1 95 ? -5.841 5.975 7.125 1.00 90.75 95 LEU A N 1
ATOM 748 C CA . LEU A 1 95 ? -5.587 6.742 5.906 1.00 90.75 95 LEU A CA 1
ATOM 749 C C . LEU A 1 95 ? -5.167 8.177 6.259 1.00 90.75 95 LEU A C 1
ATOM 751 O O . LEU A 1 95 ? -5.686 8.717 7.240 1.00 90.75 95 LEU A O 1
ATOM 755 N N . PRO A 1 96 ? -4.261 8.805 5.490 1.00 87.25 96 PRO A N 1
ATOM 756 C CA . PRO A 1 96 ? -3.952 10.222 5.649 1.00 87.25 96 PRO A CA 1
ATOM 757 C C . PRO A 1 96 ? -5.137 11.094 5.199 1.00 87.25 96 PRO A C 1
ATOM 759 O O . PRO A 1 96 ? -5.898 10.710 4.309 1.00 87.25 96 PRO A O 1
ATOM 762 N N . LEU A 1 97 ? -5.284 12.276 5.799 1.00 84.06 97 LEU A N 1
ATOM 763 C CA . LEU A 1 97 ? -6.225 13.308 5.350 1.00 84.06 97 LEU A CA 1
ATOM 764 C C . LEU A 1 97 ? -5.522 14.191 4.313 1.00 84.06 97 LEU A C 1
ATOM 766 O O . LEU A 1 97 ? -4.796 15.104 4.685 1.00 84.06 97 LEU A O 1
ATOM 770 N N . LEU A 1 98 ? -5.693 13.894 3.022 1.00 65.00 98 LEU A N 1
ATOM 771 C CA . LEU A 1 98 ? -4.974 14.609 1.957 1.00 65.00 98 LEU A CA 1
ATOM 772 C C . LEU A 1 98 ? -5.583 15.983 1.623 1.00 65.00 98 LEU A C 1
ATOM 774 O O . LEU A 1 98 ? -4.831 16.894 1.302 1.00 65.00 98 LEU A O 1
ATOM 778 N N . ASP A 1 99 ? -6.899 16.149 1.798 1.00 63.50 99 ASP A N 1
ATOM 779 C CA . ASP A 1 99 ? -7.638 17.389 1.489 1.00 63.50 99 ASP A CA 1
ATOM 780 C C . ASP A 1 99 ? -8.449 17.910 2.698 1.00 63.50 99 ASP A C 1
ATOM 782 O O . ASP A 1 99 ? -9.473 18.575 2.550 1.00 63.50 99 ASP A O 1
ATOM 786 N N . GLY A 1 100 ? -8.016 17.574 3.919 1.00 56.41 100 GLY A N 1
ATOM 787 C CA . GLY A 1 100 ? -8.791 17.808 5.142 1.00 56.41 100 GLY A CA 1
ATOM 788 C C . GLY A 1 100 ? -9.903 16.768 5.360 1.00 56.41 100 GLY A C 1
ATOM 789 O O . GLY A 1 100 ? -10.054 15.829 4.571 1.00 56.41 100 GLY A O 1
ATOM 790 N N . PRO A 1 101 ? -10.650 16.844 6.478 1.00 57.00 101 PRO A N 1
ATOM 791 C CA . PRO A 1 101 ? -11.814 15.990 6.666 1.00 57.00 101 PRO A CA 1
ATOM 792 C C . PRO A 1 101 ? -12.859 16.299 5.579 1.00 57.00 101 PRO A C 1
ATOM 794 O O . PRO A 1 101 ? -12.983 17.454 5.167 1.00 57.00 101 PRO A O 1
ATOM 797 N N . PRO A 1 102 ? -13.632 15.298 5.126 1.00 60.31 102 PRO A N 1
ATOM 798 C CA . PRO A 1 102 ? -14.779 15.546 4.269 1.00 60.31 102 PRO A CA 1
ATOM 799 C C . PRO A 1 102 ? -15.681 16.610 4.908 1.00 60.31 102 PRO A C 1
ATOM 801 O O . PRO A 1 102 ? -15.836 16.619 6.133 1.00 60.31 102 PRO A O 1
ATOM 804 N N . ALA A 1 103 ? -16.267 17.492 4.092 1.00 59.69 103 ALA A N 1
ATOM 805 C CA . ALA A 1 103 ? -17.235 18.475 4.574 1.00 59.69 103 ALA A CA 1
ATOM 806 C C . ALA A 1 103 ? -18.346 17.773 5.372 1.00 59.69 103 ALA A C 1
ATOM 808 O O . ALA A 1 103 ? -18.697 16.629 5.056 1.00 59.69 103 ALA A O 1
ATOM 809 N N . GLU A 1 104 ? -18.890 18.441 6.393 1.00 54.22 104 GLU A N 1
ATOM 810 C CA . GLU A 1 104 ? -19.972 17.891 7.216 1.00 54.22 104 GLU A CA 1
ATOM 811 C C . GLU A 1 104 ? -21.081 17.293 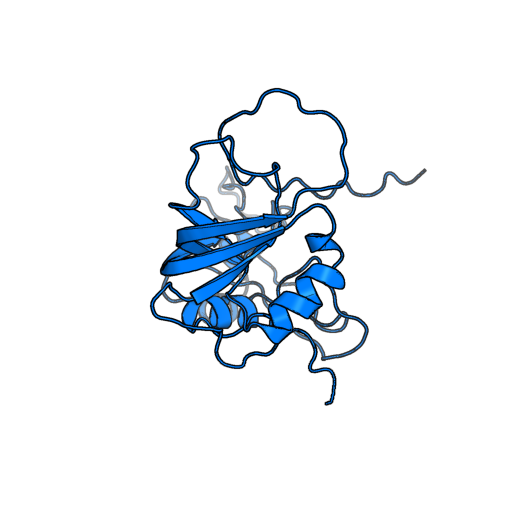6.331 1.00 54.22 104 GLU A C 1
ATOM 813 O O . GLU A 1 104 ? -21.586 17.943 5.419 1.00 54.22 104 GLU A O 1
ATOM 818 N N . GLY A 1 105 ? -21.410 16.017 6.557 1.00 53.00 105 GLY A N 1
ATOM 819 C CA . GLY A 1 105 ? -22.384 15.264 5.754 1.00 53.00 105 GLY A CA 1
ATOM 820 C C . GLY A 1 105 ? -21.806 14.431 4.601 1.00 53.00 105 GLY A C 1
ATOM 821 O O . GLY A 1 105 ? -22.529 13.616 4.032 1.00 53.00 105 GLY A O 1
ATOM 822 N N . THR A 1 106 ? -20.516 14.554 4.280 1.00 57.97 106 THR A N 1
ATOM 823 C CA . THR A 1 106 ? -19.858 13.697 3.278 1.00 57.97 106 THR A CA 1
ATOM 824 C C . THR A 1 106 ? -19.440 12.367 3.913 1.00 57.97 106 THR A C 1
ATOM 826 O O . THR A 1 106 ? -18.800 12.336 4.968 1.00 57.97 106 THR A O 1
ATOM 829 N N . THR A 1 107 ? -19.814 11.248 3.291 1.00 70.88 107 THR A N 1
ATOM 830 C CA . THR A 1 107 ? -19.504 9.902 3.790 1.00 70.88 107 THR A CA 1
ATOM 831 C C . THR A 1 107 ? -18.120 9.440 3.322 1.00 70.88 107 THR A C 1
ATOM 833 O O . THR A 1 107 ? -17.582 9.921 2.330 1.00 70.88 107 THR A O 1
ATOM 836 N N . TRP A 1 108 ? -17.535 8.471 4.030 1.00 76.94 108 TRP A N 1
ATOM 837 C CA . TRP A 1 108 ? -16.294 7.797 3.615 1.00 76.94 108 TRP A CA 1
ATOM 838 C C . TRP A 1 108 ? -16.561 6.624 2.659 1.00 76.94 108 TRP A C 1
ATOM 840 O O . TRP A 1 108 ? -15.713 5.749 2.477 1.00 76.94 108 TRP A O 1
ATOM 850 N N . GLU A 1 109 ? -17.763 6.554 2.087 1.00 79.12 109 GLU A N 1
ATOM 851 C CA . GLU A 1 109 ? -18.134 5.521 1.129 1.00 79.12 109 GLU A CA 1
ATOM 852 C C . GLU A 1 109 ? -17.570 5.850 -0.254 1.00 79.12 109 GLU A C 1
ATOM 854 O O . GLU A 1 109 ? -17.606 6.992 -0.700 1.00 79.12 109 GLU A O 1
ATOM 859 N N . GLY A 1 110 ? -17.033 4.842 -0.945 1.00 76.94 110 GLY A N 1
ATOM 860 C CA . GLY A 1 110 ? -16.471 5.034 -2.285 1.00 76.94 110 GLY A CA 1
ATOM 861 C C . GLY A 1 110 ? -15.028 5.547 -2.287 1.00 76.94 110 GLY A C 1
ATOM 862 O O . GLY A 1 110 ? -14.429 5.665 -3.355 1.00 76.94 110 GLY A O 1
ATOM 863 N N . VAL A 1 111 ? -14.445 5.799 -1.111 1.00 82.69 111 VAL A N 1
ATOM 864 C CA . VAL A 1 111 ? -13.063 6.266 -0.974 1.00 82.69 111 VAL A CA 1
ATOM 865 C C . VAL A 1 111 ? -12.098 5.229 -1.538 1.00 82.69 111 VAL A C 1
ATOM 867 O O . VAL A 1 111 ? -12.085 4.070 -1.116 1.00 82.69 111 VAL A O 1
ATOM 870 N N . GLN A 1 112 ? -11.272 5.667 -2.486 1.00 85.31 112 GLN A N 1
ATOM 871 C CA . GLN A 1 112 ? -10.216 4.859 -3.077 1.00 85.31 112 GLN A CA 1
ATOM 872 C C . GLN A 1 112 ? -8.915 5.026 -2.298 1.00 85.31 112 GLN A C 1
ATOM 874 O O . GLN A 1 112 ? -8.536 6.132 -1.924 1.00 85.31 112 GLN A O 1
ATOM 879 N N . THR A 1 113 ? -8.212 3.924 -2.055 1.00 88.75 113 THR A N 1
ATOM 880 C CA . THR A 1 113 ? -6.915 3.951 -1.377 1.00 88.75 113 THR A CA 1
ATOM 881 C C . THR A 1 113 ? -5.968 2.903 -1.938 1.00 88.75 113 THR A C 1
ATOM 883 O O . THR A 1 113 ? -6.379 1.816 -2.339 1.00 88.75 113 THR A O 1
ATOM 886 N N . THR A 1 114 ? -4.679 3.233 -1.941 1.00 88.81 114 THR A N 1
ATOM 887 C CA . THR A 1 114 ? -3.574 2.306 -2.225 1.00 88.81 114 THR A CA 1
ATOM 888 C C . THR A 1 114 ? -2.918 1.777 -0.943 1.00 88.81 114 THR A C 1
ATOM 890 O O . THR A 1 114 ? -1.992 0.971 -1.008 1.00 88.81 114 THR A O 1
ATOM 893 N N . ILE A 1 115 ? -3.383 2.224 0.230 1.00 90.81 115 ILE A N 1
ATOM 894 C CA . ILE A 1 115 ? -2.856 1.844 1.544 1.00 90.81 115 ILE A CA 1
ATOM 895 C C . ILE A 1 115 ? -3.672 0.662 2.078 1.00 90.81 115 ILE A C 1
ATOM 897 O O . ILE A 1 115 ? -4.854 0.869 2.342 1.00 90.81 115 ILE A O 1
ATOM 901 N N . PRO A 1 116 ? -3.080 -0.528 2.297 1.00 93.75 116 PRO A N 1
ATOM 902 C CA . PRO A 1 116 ? -3.800 -1.688 2.826 1.00 93.75 116 PRO A CA 1
ATOM 903 C C . PRO A 1 116 ? -4.282 -1.490 4.281 1.00 93.75 116 PRO A C 1
ATOM 905 O O . PRO A 1 116 ? -3.871 -0.544 4.965 1.00 93.75 116 PRO A O 1
ATOM 908 N N . PRO A 1 117 ? -5.120 -2.399 4.809 1.00 96.00 117 PRO A N 1
ATOM 909 C CA . PRO A 1 117 ? -5.686 -2.268 6.147 1.00 96.00 117 PRO A CA 1
ATOM 910 C C . PRO A 1 117 ? -4.635 -2.447 7.254 1.00 96.00 117 PRO A C 1
ATOM 912 O O . PRO A 1 117 ? -3.469 -2.765 7.021 1.00 96.00 117 PRO A O 1
ATOM 915 N N . SER A 1 118 ? -5.033 -2.228 8.508 1.00 95.88 118 SER A N 1
ATOM 916 C CA . SER A 1 118 ? -4.136 -2.250 9.670 1.00 95.88 118 SER A CA 1
ATOM 917 C C . SER A 1 118 ? -4.691 -3.066 10.838 1.00 95.88 118 SER A C 1
ATOM 919 O O . SER A 1 118 ? -5.896 -3.169 11.044 1.00 95.88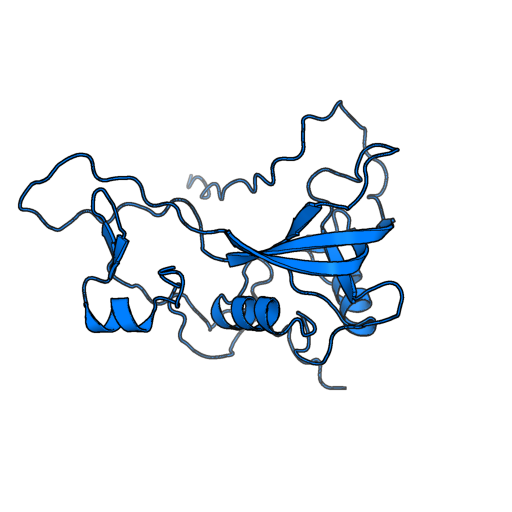 118 SER A O 1
ATOM 921 N N . CYS A 1 119 ? -3.804 -3.639 11.655 1.00 96.94 119 CYS A N 1
ATOM 922 C CA . CYS A 1 119 ? -4.166 -4.077 13.003 1.00 96.94 119 CYS A CA 1
ATOM 923 C C . CYS A 1 119 ? -4.067 -2.897 13.984 1.00 96.94 119 CYS A C 1
ATOM 925 O O . CYS A 1 119 ? -3.316 -1.950 13.733 1.00 96.94 119 CYS A O 1
ATOM 927 N N . VAL A 1 120 ? -4.793 -2.954 15.107 1.00 95.88 120 VAL A N 1
ATOM 928 C CA . VAL A 1 120 ? -4.872 -1.838 16.075 1.00 95.88 120 VAL A CA 1
ATOM 929 C C . VAL A 1 120 ? -3.487 -1.354 16.542 1.00 95.88 120 VAL A C 1
ATOM 931 O O . VAL A 1 120 ? -3.198 -0.171 16.359 1.00 95.88 120 VAL A O 1
ATOM 934 N N . PRO A 1 121 ? -2.562 -2.224 17.006 1.00 95.00 121 PRO A N 1
ATOM 935 C CA . PRO A 1 121 ? -1.268 -1.754 17.511 1.00 95.00 121 PRO A CA 1
ATOM 936 C C . PRO A 1 121 ? -0.379 -1.121 16.432 1.00 95.00 121 PRO A C 1
ATOM 938 O O . PRO A 1 121 ? 0.486 -0.296 16.721 1.00 95.00 121 PRO A O 1
ATOM 941 N N . CYS A 1 122 ? -0.524 -1.538 15.172 1.00 94.00 122 CYS A N 1
ATOM 942 C CA . CYS A 1 122 ? 0.189 -0.904 14.065 1.00 94.00 122 CYS A CA 1
ATOM 943 C C . CYS A 1 122 ? -0.434 0.443 13.714 1.00 94.00 122 CYS A C 1
ATOM 945 O O . CYS A 1 122 ? 0.313 1.399 13.539 1.00 94.00 122 CYS A O 1
ATOM 947 N N . ALA A 1 123 ? -1.766 0.540 13.688 1.00 93.50 123 ALA A N 1
ATOM 948 C CA . ALA A 1 123 ? -2.454 1.800 13.440 1.00 93.50 123 ALA A CA 1
ATOM 949 C C . ALA A 1 123 ? -2.074 2.871 14.480 1.00 93.50 123 ALA A C 1
ATOM 951 O O . ALA A 1 123 ? -1.794 4.006 14.109 1.00 93.50 123 ALA A O 1
ATOM 952 N N . ASP A 1 124 ? -1.976 2.512 15.764 1.00 92.62 124 ASP A N 1
ATOM 953 C CA . ASP A 1 124 ? -1.529 3.424 16.833 1.00 92.62 124 ASP A CA 1
ATOM 954 C C . ASP A 1 124 ? -0.103 3.934 16.626 1.00 92.62 124 ASP A C 1
ATOM 956 O O . ASP A 1 124 ? 0.165 5.137 16.707 1.00 92.62 124 ASP A O 1
ATOM 960 N N . ARG A 1 125 ? 0.816 3.025 16.298 1.00 90.69 125 ARG A N 1
ATOM 961 C CA . ARG A 1 125 ? 2.221 3.379 16.067 1.00 90.69 125 ARG A CA 1
ATOM 962 C C . ARG A 1 125 ? 2.410 4.212 14.805 1.00 90.69 125 ARG A C 1
ATOM 964 O O . ARG A 1 125 ? 3.204 5.144 14.812 1.00 90.69 125 ARG A O 1
ATOM 971 N N . VAL A 1 126 ? 1.698 3.894 13.727 1.00 89.19 126 VAL A N 1
ATOM 972 C CA . VAL A 1 126 ? 1.802 4.619 12.452 1.00 89.19 126 VAL A CA 1
ATOM 973 C C . VAL A 1 126 ? 1.174 6.006 12.567 1.00 89.19 126 VAL A C 1
ATOM 975 O O . VAL A 1 126 ? 1.793 6.972 12.138 1.00 89.19 126 VAL A O 1
ATOM 978 N N . ALA A 1 127 ? 0.014 6.131 13.216 1.00 90.06 127 ALA A N 1
ATOM 979 C CA . ALA A 1 127 ? -0.657 7.414 13.431 1.00 90.06 127 ALA A CA 1
ATOM 980 C C . ALA A 1 127 ? 0.213 8.447 14.169 1.00 90.06 127 ALA A C 1
ATOM 982 O O . ALA A 1 127 ? 0.072 9.643 13.944 1.00 90.06 127 ALA A O 1
ATOM 983 N N . THR A 1 128 ? 1.105 7.988 15.050 1.00 86.81 128 THR A N 1
ATOM 984 C CA . THR A 1 128 ? 1.977 8.850 15.866 1.00 86.81 128 THR A CA 1
ATOM 985 C C . THR A 1 128 ? 3.386 8.992 15.291 1.00 86.81 128 THR A C 1
ATOM 987 O O . THR A 1 128 ? 3.979 10.066 15.354 1.00 86.81 128 THR A O 1
ATOM 990 N N . GLY A 1 129 ? 3.941 7.915 14.732 1.00 83.56 129 GLY A N 1
ATOM 991 C CA . GLY A 1 129 ? 5.338 7.858 14.302 1.00 83.56 129 GLY A CA 1
ATOM 992 C C . GLY A 1 129 ? 5.576 8.109 12.814 1.00 83.56 129 GLY A C 1
ATOM 993 O O . GLY A 1 129 ? 6.711 8.389 12.432 1.00 83.56 129 GLY A O 1
ATOM 994 N N . CYS A 1 130 ? 4.554 7.994 11.961 1.00 83.69 130 CYS A N 1
ATOM 995 C CA . CYS A 1 130 ? 4.726 8.127 10.517 1.00 83.69 130 CYS A CA 1
ATOM 996 C C . CYS A 1 130 ? 4.659 9.600 10.086 1.00 83.69 130 CYS A C 1
ATOM 998 O O . CYS A 1 130 ? 3.635 10.242 10.323 1.00 83.69 130 CYS A O 1
ATOM 1000 N N . PRO A 1 131 ? 5.691 10.131 9.399 1.00 81.31 131 PRO A N 1
ATOM 1001 C CA . PRO A 1 131 ? 5.670 11.493 8.869 1.00 81.31 131 PRO A CA 1
ATOM 1002 C C . PRO A 1 131 ? 4.438 11.809 8.017 1.00 81.31 131 PRO A C 1
ATOM 1004 O O . PRO A 1 131 ? 3.870 12.881 8.169 1.00 81.31 131 PRO A O 1
ATOM 1007 N N . TRP A 1 132 ? 3.980 10.857 7.199 1.00 79.31 132 TRP A N 1
ATOM 1008 C CA . TRP A 1 132 ? 2.817 11.015 6.316 1.00 79.31 132 TRP A CA 1
ATOM 1009 C C . TRP A 1 132 ? 1.470 11.120 7.039 1.00 79.31 132 TRP A C 1
ATOM 1011 O O . TRP A 1 132 ? 0.489 11.536 6.437 1.00 79.31 132 TRP A O 1
ATOM 1021 N N . MET A 1 133 ? 1.402 10.743 8.316 1.00 85.88 133 MET A N 1
ATOM 1022 C CA . MET A 1 133 ? 0.171 10.834 9.111 1.00 85.88 133 MET A CA 1
ATOM 1023 C C . MET A 1 133 ? 0.122 12.100 9.976 1.00 85.88 133 MET A C 1
ATOM 1025 O O . MET A 1 133 ? -0.883 12.335 10.652 1.00 85.88 133 MET A O 1
ATOM 1029 N N . ARG A 1 134 ? 1.203 12.900 9.986 1.00 82.19 134 ARG A N 1
ATOM 1030 C CA . ARG A 1 134 ? 1.333 14.093 10.841 1.00 82.19 134 ARG A CA 1
ATOM 1031 C C . ARG A 1 134 ? 0.379 15.209 10.448 1.00 82.19 134 ARG A C 1
ATOM 1033 O O . ARG A 1 134 ? -0.112 15.905 11.327 1.00 82.19 134 ARG A O 1
ATOM 1040 N N . ASP A 1 135 ? 0.097 15.348 9.157 1.00 79.69 135 ASP A N 1
ATOM 1041 C CA . ASP A 1 135 ? -0.787 16.400 8.644 1.00 79.69 135 ASP A CA 1
ATOM 1042 C C . ASP A 1 135 ? -2.280 16.093 8.833 1.00 79.69 135 ASP A C 1
ATOM 1044 O O . ASP A 1 135 ? -3.134 16.925 8.539 1.00 79.69 135 ASP A O 1
ATOM 1048 N N . GLY A 1 136 ? -2.592 14.930 9.405 1.00 86.94 136 GLY A N 1
ATOM 1049 C CA . GLY A 1 136 ? -3.944 14.483 9.693 1.00 86.94 136 GLY A CA 1
ATOM 1050 C C . GLY A 1 136 ? -4.156 13.062 9.201 1.00 86.94 136 GLY A C 1
ATOM 1051 O O . GLY A 1 136 ? -3.607 12.633 8.185 1.00 86.94 136 GLY A O 1
ATOM 1052 N N . HIS A 1 137 ? -4.971 12.312 9.930 1.00 89.88 137 HIS A N 1
ATOM 1053 C CA . HIS A 1 137 ? -5.334 10.957 9.543 1.00 89.88 137 HIS A CA 1
ATOM 1054 C C . HIS A 1 137 ? -6.744 10.614 10.013 1.00 89.88 137 HIS A C 1
ATOM 1056 O O . HIS A 1 137 ? -7.299 11.216 10.937 1.00 89.88 137 HIS A O 1
ATOM 1062 N N . VAL A 1 138 ? -7.313 9.597 9.382 1.00 90.00 138 VAL A N 1
ATOM 1063 C CA . VAL A 1 138 ? -8.597 9.019 9.747 1.00 90.00 138 VAL A CA 1
ATOM 1064 C C . VAL A 1 138 ? -8.435 7.538 10.026 1.00 90.00 138 VAL A C 1
ATOM 1066 O O . VAL A 1 138 ? -7.717 6.814 9.331 1.00 90.00 138 VAL A O 1
ATOM 1069 N N . ARG A 1 139 ? -9.144 7.076 11.053 1.00 92.12 139 ARG A N 1
ATOM 1070 C CA . ARG A 1 139 ? -9.397 5.653 11.256 1.00 92.12 139 ARG A CA 1
ATOM 1071 C C . ARG A 1 139 ? -10.803 5.353 10.815 1.00 92.12 139 ARG A C 1
ATOM 1073 O O . ARG A 1 139 ? -11.743 5.929 11.359 1.00 92.12 139 ARG A O 1
ATOM 1080 N N . LEU A 1 140 ? -10.947 4.440 9.870 1.00 90.69 140 LEU A N 1
ATOM 1081 C CA . LEU A 1 140 ? -12.256 3.998 9.421 1.00 90.69 140 LEU A CA 1
ATOM 1082 C C . LEU A 1 140 ? -12.374 2.485 9.493 1.00 90.69 140 LEU A C 1
ATOM 1084 O O . LEU A 1 140 ? -11.382 1.758 9.395 1.00 90.69 140 LEU A O 1
ATOM 1088 N N . ARG A 1 141 ? -13.606 2.012 9.678 1.00 92.81 141 ARG A N 1
ATOM 1089 C CA . ARG A 1 141 ? -13.938 0.600 9.501 1.00 92.81 141 ARG A CA 1
ATOM 1090 C C . ARG A 1 141 ? -14.744 0.412 8.231 1.00 92.81 141 ARG A C 1
ATOM 1092 O O . ARG A 1 141 ? -15.843 0.950 8.113 1.00 92.81 141 ARG A O 1
ATOM 1099 N N . ALA A 1 142 ? -14.189 -0.370 7.312 1.00 91.44 142 ALA A N 1
ATOM 1100 C CA . ALA A 1 142 ? -14.836 -0.725 6.058 1.00 91.44 142 ALA A CA 1
ATOM 1101 C C . ALA A 1 142 ? -15.338 -2.166 6.124 1.00 91.44 142 ALA A C 1
ATOM 1103 O O . ALA A 1 142 ? -14.562 -3.084 6.404 1.00 91.44 142 ALA A O 1
ATOM 1104 N N . ARG A 1 143 ? -16.639 -2.368 5.899 1.00 91.44 143 ARG A N 1
ATOM 1105 C CA . ARG A 1 143 ? -17.224 -3.720 5.845 1.00 91.44 143 ARG A CA 1
ATOM 1106 C C . ARG A 1 143 ? -16.871 -4.419 4.541 1.00 91.44 143 ARG A C 1
ATOM 1108 O O . ARG A 1 143 ? -16.660 -5.625 4.540 1.00 91.44 143 ARG A O 1
ATOM 1115 N N . ILE A 1 144 ? -16.786 -3.641 3.466 1.00 88.19 144 ILE A N 1
ATOM 1116 C CA . ILE A 1 144 ? -16.444 -4.100 2.125 1.00 88.19 144 ILE A CA 1
ATOM 1117 C C . ILE A 1 144 ? -15.252 -3.275 1.648 1.00 88.19 144 ILE A C 1
ATOM 1119 O O . ILE A 1 144 ? -15.256 -2.046 1.756 1.00 88.19 144 ILE A O 1
ATOM 1123 N N . ALA A 1 145 ? -14.234 -3.968 1.150 1.00 89.38 145 ALA A N 1
ATOM 1124 C CA . ALA A 1 145 ? -13.086 -3.383 0.477 1.00 89.38 145 ALA A CA 1
ATOM 1125 C C . ALA A 1 145 ? -12.813 -4.223 -0.770 1.00 89.38 145 ALA A C 1
ATOM 1127 O O . ALA A 1 145 ? -12.400 -5.375 -0.656 1.00 89.38 145 ALA A O 1
ATOM 1128 N N . GLU A 1 146 ? -13.114 -3.660 -1.933 1.00 87.62 146 GLU A N 1
ATOM 1129 C CA . GLU A 1 146 ? -12.989 -4.337 -3.222 1.00 87.62 146 GLU A CA 1
ATOM 1130 C C . GLU A 1 146 ? -11.796 -3.763 -3.978 1.00 87.62 146 GLU A C 1
ATOM 1132 O O . GLU A 1 146 ? -11.614 -2.544 -4.015 1.00 87.62 146 GLU A O 1
ATOM 1137 N N . GLN A 1 147 ? -10.973 -4.628 -4.570 1.00 85.25 147 GLN A N 1
ATOM 1138 C CA . GLN A 1 147 ? -9.912 -4.193 -5.471 1.00 85.25 147 GLN A CA 1
ATOM 1139 C C . GLN A 1 147 ? -10.549 -3.668 -6.760 1.00 85.25 147 GLN A C 1
ATOM 1141 O O . GLN A 1 147 ? -11.220 -4.417 -7.458 1.00 85.25 147 GLN A O 1
ATOM 1146 N N . VAL A 1 148 ? -10.343 -2.384 -7.063 1.00 83.44 148 VAL A N 1
ATOM 1147 C CA . VAL A 1 148 ? -10.985 -1.719 -8.215 1.00 83.44 148 VAL A CA 1
ATOM 1148 C C . VAL A 1 148 ? -10.012 -1.368 -9.335 1.00 83.44 148 VAL A C 1
ATOM 1150 O O . VAL A 1 148 ? -10.432 -0.866 -10.373 1.00 83.44 148 VAL A O 1
ATOM 1153 N N . GLY A 1 149 ? -8.713 -1.587 -9.125 1.00 84.38 149 GLY A N 1
ATOM 1154 C CA . GLY A 1 149 ? -7.716 -1.395 -10.167 1.00 84.38 149 GLY A CA 1
ATOM 1155 C C . GLY A 1 149 ? -6.293 -1.226 -9.650 1.00 84.38 149 GLY A C 1
ATOM 1156 O O . GLY A 1 149 ? -5.940 -1.606 -8.526 1.00 84.38 149 GLY A O 1
ATOM 1157 N N . VAL A 1 150 ? -5.472 -0.627 -10.510 1.00 83.06 150 VAL A N 1
ATOM 1158 C CA . VAL A 1 150 ? -4.080 -0.265 -10.247 1.00 83.06 150 VAL A CA 1
ATOM 1159 C C . VAL A 1 150 ? -3.879 1.202 -10.625 1.00 83.06 150 VAL A C 1
ATOM 1161 O O . VAL A 1 150 ? -4.141 1.626 -11.743 1.00 83.06 150 VAL A O 1
ATOM 1164 N N . HIS A 1 151 ? -3.426 1.994 -9.667 1.00 79.44 151 HIS A N 1
ATOM 1165 C CA . HIS A 1 151 ? -2.945 3.356 -9.823 1.00 79.44 151 HIS A CA 1
ATOM 1166 C C . HIS A 1 151 ? -1.495 3.336 -10.318 1.00 79.44 151 HIS A C 1
ATOM 1168 O O . HIS A 1 151 ? -0.608 3.075 -9.519 1.00 79.44 151 HIS A O 1
ATOM 1174 N N . GLY A 1 152 ? -1.218 3.626 -11.589 1.00 75.88 152 GLY A N 1
ATOM 1175 C CA . GLY A 1 152 ? 0.149 3.548 -12.109 1.00 75.88 152 GLY A CA 1
ATOM 1176 C C . GLY A 1 152 ? 0.554 4.540 -13.178 1.00 75.88 152 GLY A C 1
ATOM 1177 O O . GLY A 1 152 ? -0.177 5.487 -13.468 1.00 75.88 152 GLY A O 1
ATOM 1178 N N . THR A 1 153 ? 1.736 4.287 -13.750 1.00 74.31 153 THR A N 1
ATOM 1179 C CA . THR A 1 153 ? 2.329 5.132 -14.789 1.00 74.31 153 THR A CA 1
ATOM 1180 C C . THR A 1 153 ? 1.549 4.973 -16.068 1.00 74.31 153 THR A C 1
ATOM 1182 O O . THR A 1 153 ? 1.539 3.904 -16.675 1.00 74.31 153 THR A O 1
ATOM 1185 N N . LEU A 1 154 ? 0.942 6.069 -16.509 1.00 69.50 154 LEU A N 1
ATOM 1186 C CA . LEU A 1 154 ? 0.410 6.159 -17.856 1.00 69.50 154 LEU A CA 1
ATOM 1187 C C . LEU A 1 154 ? 1.535 6.635 -18.772 1.00 69.50 154 LEU A C 1
ATOM 1189 O O . LEU A 1 154 ? 2.004 7.770 -18.669 1.00 69.50 154 LEU A O 1
ATOM 1193 N N . TYR A 1 155 ? 1.981 5.753 -19.658 1.00 67.88 155 TYR A N 1
ATOM 1194 C CA . TYR A 1 155 ? 2.936 6.109 -20.698 1.00 67.88 155 TYR A CA 1
ATOM 1195 C C . TYR A 1 155 ? 2.202 6.773 -21.861 1.00 67.88 155 TYR A C 1
ATOM 1197 O O . TYR A 1 155 ? 1.123 6.340 -22.271 1.00 67.88 155 TYR A O 1
ATOM 1205 N N . SER A 1 156 ? 2.789 7.847 -22.387 1.00 59.97 156 SER A N 1
ATOM 1206 C CA . SER A 1 156 ? 2.234 8.554 -23.537 1.00 59.97 156 SER A CA 1
ATOM 1207 C C . SER A 1 156 ? 2.210 7.650 -24.765 1.00 59.97 156 SER A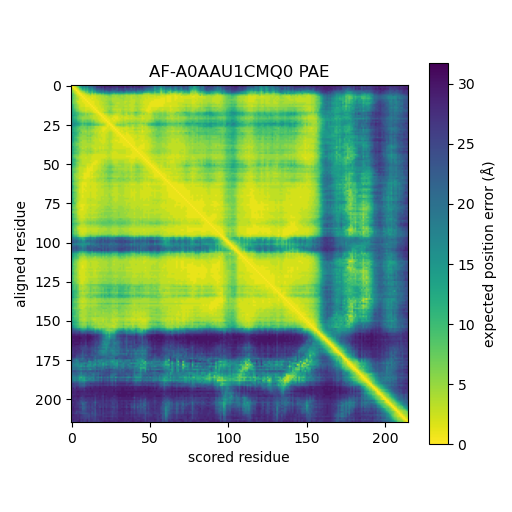 C 1
ATOM 1209 O O . SER A 1 156 ? 3.174 6.943 -25.063 1.00 59.97 156 SER A O 1
ATOM 1211 N N . ARG A 1 157 ? 1.104 7.728 -25.503 1.00 58.34 157 ARG A N 1
ATOM 1212 C CA . ARG A 1 157 ? 0.935 7.078 -26.799 1.00 58.34 157 ARG A CA 1
ATOM 1213 C C . ARG A 1 157 ? 1.962 7.654 -27.781 1.00 58.34 157 ARG A C 1
ATOM 1215 O O . ARG A 1 157 ? 1.900 8.843 -28.077 1.00 58.34 157 ARG A O 1
ATOM 1222 N N . ALA A 1 158 ? 2.890 6.842 -28.288 1.00 55.69 158 ALA A N 1
ATOM 1223 C CA . ALA A 1 158 ? 3.814 7.297 -29.328 1.00 55.69 158 ALA A CA 1
ATOM 1224 C C . ALA A 1 158 ? 3.028 7.610 -30.621 1.00 55.69 158 ALA A C 1
ATOM 1226 O O . ALA A 1 158 ? 2.285 6.764 -31.129 1.00 55.69 158 ALA A O 1
ATOM 1227 N N . GLU A 1 159 ? 3.142 8.833 -31.150 1.00 46.56 159 GLU A N 1
ATOM 1228 C CA . GLU A 1 159 ? 2.334 9.279 -32.295 1.00 46.56 159 GLU A CA 1
ATOM 1229 C C . GLU A 1 159 ? 2.813 8.748 -33.660 1.00 46.56 159 GLU A C 1
ATOM 1231 O O . GLU A 1 159 ? 2.023 8.771 -34.605 1.00 46.56 159 GLU A O 1
ATOM 1236 N N . GLN A 1 160 ? 4.015 8.173 -33.806 1.00 41.88 160 GLN A N 1
ATOM 1237 C CA . GLN A 1 160 ? 4.547 7.772 -35.123 1.00 41.88 160 GLN A CA 1
ATOM 1238 C C . GLN A 1 160 ? 5.100 6.335 -35.180 1.00 41.88 160 GLN A C 1
ATOM 1240 O O . GLN A 1 160 ? 5.824 5.931 -34.274 1.00 41.88 160 GLN A O 1
ATOM 1245 N N . PRO A 1 161 ? 4.818 5.567 -36.257 1.00 43.19 161 PRO A N 1
ATOM 1246 C CA . PRO A 1 161 ? 5.603 4.398 -36.628 1.00 43.19 161 PRO A CA 1
ATOM 1247 C C . PRO A 1 161 ? 6.807 4.858 -37.466 1.00 43.19 161 PRO A C 1
ATOM 1249 O O . PRO A 1 161 ? 6.652 5.236 -38.624 1.00 43.19 161 PRO A O 1
ATOM 1252 N N . GLY A 1 162 ? 8.001 4.843 -36.880 1.00 37.88 162 GLY A N 1
ATOM 1253 C CA . GLY A 1 162 ? 9.270 5.029 -37.586 1.00 37.88 162 GLY A CA 1
ATOM 1254 C C . GLY A 1 162 ? 10.245 3.922 -37.180 1.00 37.88 162 GLY A C 1
ATOM 1255 O O . GLY A 1 162 ? 10.168 3.468 -36.036 1.00 37.88 162 GLY A O 1
ATOM 1256 N N . PRO A 1 163 ? 11.119 3.440 -38.083 1.00 42.62 163 PRO A N 1
ATOM 1257 C CA . PRO A 1 163 ? 12.099 2.416 -37.762 1.00 42.62 163 PRO A CA 1
ATOM 1258 C C . PRO A 1 163 ? 13.256 3.074 -37.012 1.00 42.62 163 PRO A C 1
ATOM 1260 O O . PRO A 1 163 ? 14.315 3.293 -37.576 1.00 42.62 163 PRO A O 1
ATOM 1263 N N . ASP A 1 164 ? 13.030 3.446 -35.760 1.00 38.22 164 ASP A N 1
ATOM 1264 C CA . ASP A 1 164 ? 14.118 3.582 -34.803 1.00 38.22 164 ASP A CA 1
ATOM 1265 C C . ASP A 1 164 ? 13.556 3.411 -33.399 1.00 38.22 164 ASP A C 1
ATOM 1267 O O . ASP A 1 164 ? 12.706 4.158 -32.911 1.00 38.22 164 ASP A O 1
ATOM 1271 N N . LEU A 1 165 ? 13.974 2.306 -32.807 1.00 42.69 165 LEU A N 1
ATOM 1272 C CA . LEU A 1 165 ? 13.466 1.747 -31.575 1.00 42.69 165 LEU A CA 1
ATOM 1273 C C . LEU A 1 165 ? 14.307 2.323 -30.431 1.00 42.69 165 LEU A C 1
ATOM 1275 O O . LEU A 1 165 ? 15.067 1.605 -29.800 1.00 42.69 165 LEU A O 1
ATOM 1279 N N . ASP A 1 166 ? 14.220 3.637 -30.216 1.00 39.59 166 ASP A N 1
ATOM 1280 C CA . ASP A 1 166 ? 14.869 4.300 -29.080 1.00 39.59 166 ASP A CA 1
ATOM 1281 C C . ASP A 1 166 ? 14.088 5.550 -28.658 1.00 39.59 166 ASP A C 1
ATOM 1283 O O . ASP A 1 166 ? 14.417 6.692 -28.973 1.00 39.59 166 ASP A O 1
ATOM 1287 N N . LEU A 1 167 ? 12.974 5.329 -27.964 1.00 40.22 167 LEU A N 1
ATOM 1288 C CA . LEU A 1 167 ? 12.281 6.393 -27.247 1.00 40.22 167 LEU A CA 1
ATOM 1289 C C . LEU A 1 167 ? 12.128 5.966 -25.795 1.00 40.22 167 LEU A C 1
ATOM 1291 O O . LEU A 1 167 ? 11.076 5.491 -25.366 1.00 40.22 167 LEU A O 1
ATOM 1295 N N . THR A 1 168 ? 13.196 6.185 -25.029 1.00 41.47 168 THR A N 1
ATOM 1296 C CA . THR A 1 168 ? 13.136 6.255 -23.568 1.00 41.47 168 THR A CA 1
ATOM 1297 C C . THR A 1 168 ? 12.277 7.469 -23.187 1.00 41.47 168 THR A C 1
ATOM 1299 O O . THR A 1 168 ? 12.774 8.571 -22.960 1.00 41.47 168 THR A O 1
ATOM 1302 N N . LEU A 1 169 ? 10.951 7.311 -23.196 1.00 39.72 169 LEU A N 1
ATOM 1303 C CA . LEU A 1 169 ? 10.030 8.354 -22.746 1.00 39.72 169 LEU A CA 1
ATOM 1304 C C . LEU A 1 169 ? 10.071 8.421 -21.212 1.00 39.72 169 LEU A C 1
ATOM 1306 O O . LEU A 1 169 ? 9.928 7.384 -20.560 1.00 39.72 169 LEU A O 1
ATOM 1310 N N . PRO A 1 170 ? 10.228 9.610 -20.601 1.00 31.88 170 PRO A N 1
ATOM 1311 C CA . PRO A 1 170 ? 10.215 9.718 -19.152 1.00 31.88 170 PRO A CA 1
ATOM 1312 C C . PRO A 1 170 ? 8.829 9.311 -18.619 1.00 31.88 170 PRO A C 1
ATOM 1314 O O . PRO A 1 170 ? 7.810 9.812 -19.113 1.00 31.88 170 PRO A O 1
ATOM 1317 N N . PRO A 1 171 ? 8.754 8.421 -17.614 1.00 38.50 171 PRO A N 1
ATOM 1318 C CA . PRO A 1 171 ? 7.481 7.979 -17.066 1.00 38.50 171 PRO A CA 1
ATOM 1319 C C . PRO A 1 171 ? 6.731 9.153 -16.425 1.00 38.50 171 PRO A C 1
ATOM 1321 O O . PRO A 1 171 ? 7.300 9.934 -15.659 1.00 38.50 171 PRO A O 1
ATOM 1324 N N . ARG A 1 172 ? 5.417 9.251 -16.659 1.00 40.31 172 ARG A N 1
ATOM 1325 C CA . ARG A 1 172 ? 4.522 10.052 -15.808 1.00 40.31 172 ARG A CA 1
ATOM 1326 C C . ARG A 1 172 ? 3.806 9.137 -14.795 1.00 40.31 172 ARG A C 1
ATOM 1328 O O . ARG A 1 172 ? 2.671 8.736 -15.014 1.00 40.31 172 ARG A O 1
ATOM 1335 N N . ARG A 1 173 ? 4.518 8.889 -13.676 1.00 41.88 173 ARG A N 1
ATOM 1336 C CA . ARG A 1 173 ? 4.119 8.412 -12.315 1.00 41.88 173 ARG A CA 1
ATOM 1337 C C . ARG A 1 173 ? 3.741 6.942 -12.015 1.00 41.88 173 ARG A C 1
ATOM 1339 O O . ARG A 1 173 ? 2.636 6.540 -12.304 1.00 41.88 173 ARG A O 1
ATOM 1346 N N . GLU A 1 174 ? 4.585 6.286 -11.209 1.00 45.81 174 GLU A N 1
ATOM 1347 C CA . GLU A 1 174 ? 4.545 4.997 -10.454 1.00 45.81 174 GLU A CA 1
ATOM 1348 C C . GLU A 1 174 ? 3.230 4.196 -10.223 1.00 45.81 174 GLU A C 1
ATOM 1350 O O . GLU A 1 174 ? 2.229 4.724 -9.727 1.00 45.81 174 GLU A O 1
ATOM 1355 N N . GLY A 1 175 ? 3.325 2.866 -10.439 1.00 38.22 175 GLY A N 1
ATOM 1356 C CA . GLY A 1 175 ? 2.336 1.776 -10.222 1.00 38.22 175 GLY A CA 1
ATOM 1357 C C . GLY A 1 175 ? 2.063 1.331 -8.773 1.00 38.22 175 GLY A C 1
ATOM 1358 O O . GLY A 1 175 ? 2.986 1.068 -8.015 1.00 38.22 175 GLY A O 1
ATOM 1359 N N . ARG A 1 176 ? 0.786 1.199 -8.375 1.00 47.91 176 ARG A N 1
ATOM 1360 C CA . ARG A 1 176 ? 0.261 0.872 -7.028 1.00 47.91 176 ARG A CA 1
ATOM 1361 C C . ARG A 1 176 ? -1.153 0.272 -7.140 1.00 47.91 176 ARG A C 1
ATOM 1363 O O . ARG A 1 176 ? -2.013 0.908 -7.723 1.00 47.91 176 ARG A O 1
ATOM 1370 N N . SER A 1 177 ? -1.494 -0.882 -6.558 1.00 43.16 177 SER A N 1
ATOM 1371 C CA . SER A 1 177 ? -2.902 -1.362 -6.553 1.00 43.16 177 SER A CA 1
ATOM 1372 C C . SER A 1 177 ? -3.829 -0.441 -5.747 1.00 43.16 177 SER A C 1
ATOM 1374 O O . SER A 1 177 ? -3.407 0.082 -4.719 1.00 43.16 177 SER A O 1
ATOM 1376 N N . CYS A 1 178 ? -5.095 -0.277 -6.140 1.00 49.25 178 CYS A N 1
ATOM 1377 C CA . CYS A 1 178 ? -6.095 0.485 -5.383 1.00 49.25 178 CYS A CA 1
ATOM 1378 C C . CYS A 1 178 ? -7.344 -0.349 -5.046 1.00 49.25 178 CYS A C 1
ATOM 1380 O O . CYS A 1 178 ? -7.781 -1.212 -5.810 1.00 49.25 178 CYS A O 1
ATOM 1382 N N . VAL A 1 179 ? -7.927 -0.087 -3.876 1.00 49.81 179 VAL A N 1
ATOM 1383 C CA . VAL A 1 179 ? -9.240 -0.609 -3.470 1.00 49.81 179 VAL A CA 1
ATOM 1384 C C . VAL A 1 179 ? -10.210 0.539 -3.250 1.00 49.81 179 VAL A C 1
ATOM 1386 O O . VAL A 1 179 ? -9.792 1.629 -2.859 1.00 49.81 179 VAL A O 1
ATOM 1389 N N . VAL A 1 180 ? -11.502 0.274 -3.431 1.00 51.00 180 VAL A N 1
ATOM 1390 C CA . VAL A 1 180 ? -12.580 1.116 -2.903 1.00 51.00 180 VAL A CA 1
ATOM 1391 C C . VAL A 1 180 ? -13.000 0.563 -1.551 1.00 51.00 180 VAL A C 1
ATOM 1393 O O . VAL A 1 180 ? -13.430 -0.586 -1.441 1.00 51.00 180 VAL A O 1
ATOM 1396 N N . ALA A 1 181 ? -12.910 1.396 -0.519 1.00 40.88 181 ALA A N 1
ATOM 1397 C CA . ALA A 1 181 ? -13.452 1.100 0.795 1.00 40.88 181 ALA A CA 1
ATOM 1398 C C . ALA A 1 181 ? -14.890 1.635 0.915 1.00 40.88 181 ALA A C 1
ATOM 1400 O O . ALA A 1 181 ? -15.181 2.785 0.586 1.00 40.88 181 ALA A O 1
ATOM 1401 N N . ARG A 1 182 ? -15.802 0.804 1.435 1.00 46.09 182 ARG A N 1
ATOM 1402 C CA . ARG A 1 182 ? -17.136 1.228 1.895 1.00 46.09 182 ARG A CA 1
ATOM 1403 C C . ARG A 1 182 ? -17.188 1.137 3.418 1.00 46.09 182 ARG A C 1
ATOM 1405 O O . ARG A 1 182 ? -17.229 0.036 3.982 1.00 46.09 182 ARG A O 1
ATOM 1412 N N . GLY A 1 183 ? -17.114 2.288 4.088 1.00 35.38 183 GLY A N 1
ATOM 1413 C CA . GLY A 1 183 ? -17.077 2.390 5.547 1.00 35.38 183 GLY A CA 1
ATOM 1414 C C . GLY A 1 183 ? -18.209 3.234 6.125 1.00 35.38 183 GLY A C 1
ATOM 1415 O O . GLY A 1 183 ? -18.527 4.291 5.597 1.00 35.38 183 GLY A O 1
ATOM 1416 N N . HIS A 1 184 ? -18.776 2.773 7.245 1.00 40.38 184 HIS A N 1
ATOM 1417 C CA . HIS A 1 184 ? -19.882 3.448 7.944 1.00 40.38 184 HIS A CA 1
ATOM 1418 C C . HIS A 1 184 ? -19.434 4.252 9.173 1.00 40.38 184 HIS A C 1
ATOM 1420 O O . HIS A 1 184 ? -20.193 5.065 9.688 1.00 40.38 184 HIS A O 1
ATOM 1426 N N . HIS A 1 185 ? -18.210 4.033 9.665 1.00 48.97 185 HIS A N 1
ATOM 1427 C CA . HIS A 1 185 ? -17.688 4.726 10.842 1.00 48.97 185 HIS A CA 1
ATOM 1428 C C . HIS A 1 185 ? -16.266 5.206 10.592 1.00 48.97 185 HIS A C 1
ATOM 1430 O O . HIS A 1 185 ? -15.363 4.392 10.378 1.00 48.97 185 HIS A O 1
ATOM 1436 N N . ALA A 1 186 ? -16.082 6.520 10.666 1.00 57.69 186 ALA A N 1
ATOM 1437 C CA . ALA A 1 186 ? -14.799 7.189 10.574 1.00 57.69 186 ALA A CA 1
ATOM 1438 C C . ALA A 1 186 ? -14.581 8.067 11.806 1.00 57.69 186 ALA A C 1
ATOM 1440 O O . ALA A 1 186 ? -15.490 8.752 12.268 1.00 57.69 186 ALA A O 1
ATOM 1441 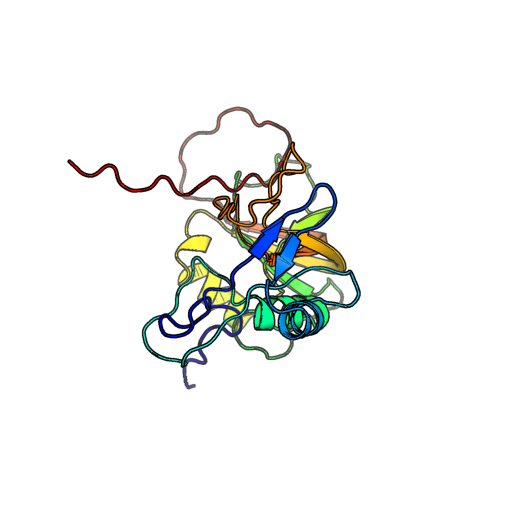N N . GLN A 1 187 ? -13.367 8.031 12.339 1.00 61.53 187 GLN A N 1
ATOM 1442 C CA . GLN A 1 187 ? -12.912 8.894 13.421 1.00 61.53 187 GLN A CA 1
ATOM 1443 C C . GLN A 1 187 ? -11.770 9.754 12.872 1.00 61.53 187 GLN A C 1
ATOM 1445 O O . GLN A 1 187 ? -10.618 9.301 12.872 1.00 61.53 187 GLN A O 1
ATOM 1450 N N . PRO A 1 188 ? -12.075 10.938 12.313 1.00 57.38 188 PRO A N 1
ATOM 1451 C CA . PRO A 1 188 ? -11.050 11.863 11.854 1.00 57.38 188 PRO A CA 1
ATOM 1452 C C . PRO A 1 188 ? -10.315 12.468 13.053 1.00 57.38 188 PRO A C 1
ATOM 1454 O O . PRO A 1 188 ? -10.916 12.747 14.091 1.00 57.38 188 PRO A O 1
ATOM 1457 N N . ARG A 1 189 ? -9.006 12.688 12.912 1.00 59.56 189 ARG A N 1
ATOM 1458 C CA . ARG A 1 189 ? -8.235 13.545 13.818 1.00 59.56 189 ARG A CA 1
ATOM 1459 C C . ARG A 1 189 ? -7.639 14.707 13.018 1.00 59.56 189 ARG A C 1
ATOM 1461 O O . ARG A 1 189 ? -6.713 14.463 12.241 1.00 59.56 189 ARG A O 1
ATOM 1468 N N . PRO A 1 190 ? -8.191 15.928 13.155 1.00 53.12 190 PRO A N 1
ATOM 1469 C CA . PRO A 1 190 ? -7.711 17.096 12.425 1.00 53.12 190 PRO A CA 1
ATOM 1470 C C . PRO A 1 190 ? -6.374 17.624 12.968 1.00 53.12 190 PRO A C 1
ATOM 1472 O O . PRO A 1 190 ? -5.940 17.277 14.070 1.00 53.12 190 PRO A O 1
ATOM 1475 N N . ARG A 1 191 ? -5.739 18.469 12.147 1.00 57.16 191 ARG A N 1
ATOM 1476 C CA . ARG A 1 191 ? -4.556 19.286 12.461 1.00 57.16 191 ARG A CA 1
ATOM 1477 C C . ARG A 1 191 ? -4.871 20.264 13.607 1.00 57.16 191 ARG A C 1
ATOM 1479 O O . ARG A 1 191 ? -6.022 20.653 13.774 1.00 57.16 191 ARG A O 1
ATOM 1486 N N . GLY A 1 192 ? -3.851 20.703 14.350 1.00 51.09 192 GLY A N 1
ATOM 1487 C CA . GLY A 1 192 ? -3.959 21.945 15.128 1.00 51.09 192 GLY A CA 1
ATOM 1488 C C . GLY A 1 192 ? -4.237 23.121 14.181 1.00 51.09 192 GLY A C 1
ATOM 1489 O O . GLY A 1 192 ? -3.646 23.172 13.103 1.00 51.09 192 GLY A O 1
ATOM 1490 N N . ASP A 1 193 ? -5.182 23.985 14.556 1.00 38.72 193 ASP A N 1
ATOM 1491 C CA . ASP A 1 193 ? -5.860 24.984 13.714 1.00 38.72 193 ASP A CA 1
ATOM 1492 C C . ASP A 1 193 ? -4.963 25.803 12.776 1.00 38.72 193 ASP A C 1
ATOM 1494 O O . ASP A 1 193 ? -4.126 26.558 13.259 1.00 38.72 193 ASP A O 1
ATOM 1498 N N . HIS A 1 194 ? -5.254 25.778 11.464 1.00 37.38 194 HIS A N 1
ATOM 1499 C CA . HIS A 1 194 ? -4.993 26.882 10.524 1.00 37.38 194 HIS A CA 1
ATOM 1500 C C . HIS A 1 194 ? -6.024 26.887 9.363 1.00 37.38 194 HIS A C 1
ATOM 1502 O O . HIS A 1 194 ? -5.980 26.022 8.496 1.00 37.38 194 HIS A O 1
ATOM 1508 N N . GLY A 1 195 ? -6.940 27.872 9.397 1.00 32.66 195 GLY A N 1
ATOM 1509 C CA . GLY A 1 195 ? -7.746 28.509 8.326 1.00 32.66 195 GLY A CA 1
ATOM 1510 C C . GLY A 1 195 ? -8.251 27.715 7.104 1.00 32.66 195 GLY A C 1
ATOM 1511 O O . GLY A 1 195 ? -7.467 27.310 6.253 1.00 32.66 195 GLY A O 1
ATOM 1512 N N . ALA A 1 196 ? -9.580 27.626 6.944 1.00 33.25 196 ALA A N 1
ATOM 1513 C CA . ALA A 1 196 ? -10.274 26.980 5.819 1.00 33.25 196 ALA A CA 1
ATOM 1514 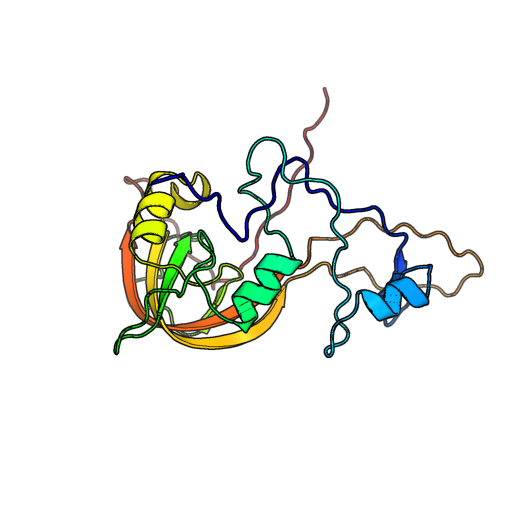C C . ALA A 1 196 ? -10.607 27.937 4.647 1.00 33.25 196 ALA A C 1
ATOM 1516 O O . ALA A 1 196 ? -11.061 29.059 4.864 1.00 33.25 196 ALA A O 1
ATOM 1517 N N . GLY A 1 197 ? -10.456 27.452 3.407 1.00 29.28 197 GLY A N 1
ATOM 1518 C CA . GLY A 1 197 ? -11.005 28.027 2.165 1.00 29.28 197 GLY A CA 1
ATOM 1519 C C . GLY A 1 197 ? -11.865 26.989 1.411 1.00 29.28 197 GLY A C 1
ATOM 1520 O O . GLY A 1 197 ? -11.785 25.804 1.737 1.00 29.28 197 GLY A O 1
ATOM 1521 N N . PRO A 1 198 ? -12.722 27.391 0.449 1.00 31.81 198 PRO A N 1
ATOM 1522 C CA . PRO A 1 198 ? -13.773 26.524 -0.099 1.00 31.81 198 PRO A CA 1
ATOM 1523 C C . PRO A 1 198 ? -13.248 25.427 -1.050 1.00 31.81 198 PRO A C 1
ATOM 1525 O O . PRO A 1 198 ? -12.344 25.663 -1.850 1.00 31.81 198 PRO A O 1
ATOM 1528 N N . ALA A 1 199 ? -13.851 24.232 -0.965 1.00 32.25 199 ALA A N 1
ATOM 1529 C CA . ALA A 1 199 ? -13.369 22.974 -1.547 1.00 32.25 199 ALA A CA 1
ATOM 1530 C C . ALA A 1 199 ? -14.026 22.581 -2.892 1.00 32.25 199 ALA A C 1
ATOM 1532 O O . ALA A 1 199 ? -15.232 22.731 -3.088 1.00 32.25 199 ALA A O 1
ATOM 1533 N N . GLN A 1 200 ? -13.212 22.018 -3.793 1.00 26.48 200 GLN A N 1
ATOM 1534 C CA . GLN A 1 200 ? -13.586 21.351 -5.052 1.00 26.48 200 GLN A CA 1
ATOM 1535 C C . GLN A 1 200 ? -13.810 19.833 -4.841 1.00 26.48 200 GLN A C 1
ATOM 1537 O O . GLN A 1 200 ? -13.331 19.281 -3.850 1.00 26.48 200 GLN A O 1
ATOM 1542 N N . PRO A 1 201 ? -14.513 19.127 -5.755 1.00 27.02 201 PRO A N 1
ATOM 1543 C CA . PRO A 1 201 ? -14.748 17.684 -5.646 1.00 27.02 201 PRO A CA 1
ATOM 1544 C C . PRO A 1 201 ? -13.443 16.873 -5.590 1.00 27.02 201 PRO A C 1
ATOM 1546 O O . PRO A 1 201 ? -12.521 17.100 -6.376 1.00 27.02 201 PRO A O 1
ATOM 1549 N N . GLN A 1 202 ? -13.405 15.904 -4.668 1.00 34.59 202 GLN A N 1
ATOM 1550 C CA . GLN A 1 202 ? -12.238 15.091 -4.315 1.00 34.59 202 GLN A CA 1
ATOM 1551 C C . GLN A 1 202 ? -11.747 14.246 -5.498 1.00 34.59 202 GLN A C 1
ATOM 1553 O O . GLN A 1 202 ? -12.216 13.137 -5.756 1.00 34.59 202 GLN A O 1
ATOM 1558 N N . ARG A 1 203 ? -10.765 14.780 -6.224 1.00 26.59 203 ARG A N 1
ATOM 1559 C CA . ARG A 1 203 ? -9.875 14.006 -7.087 1.00 26.59 203 ARG A CA 1
ATOM 1560 C C . ARG A 1 203 ? -8.627 13.705 -6.279 1.00 26.59 203 ARG A C 1
ATOM 1562 O O . ARG A 1 203 ? -7.932 14.639 -5.899 1.00 26.59 203 ARG A O 1
ATOM 1569 N N . PHE A 1 204 ? -8.299 12.426 -6.100 1.00 34.34 204 PHE A N 1
ATOM 1570 C CA . PHE A 1 204 ? -6.991 11.991 -5.605 1.00 34.34 204 PHE A CA 1
ATOM 1571 C C . PHE A 1 204 ? -5.897 12.401 -6.605 1.00 34.34 204 PHE A C 1
ATOM 1573 O O . PHE A 1 204 ? -5.436 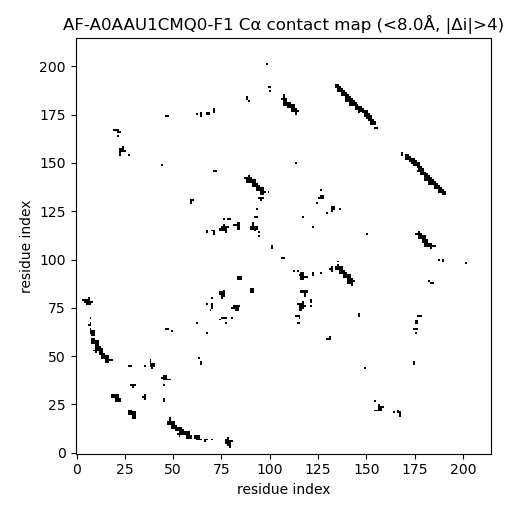11.611 -7.423 1.00 34.34 204 PHE A O 1
ATOM 1580 N N . SER A 1 205 ? -5.510 13.674 -6.577 1.00 26.88 205 SER A N 1
ATOM 1581 C CA . SER A 1 205 ? -4.410 14.227 -7.355 1.00 26.88 205 SER A CA 1
ATOM 1582 C C . SER A 1 205 ? -3.203 14.299 -6.438 1.00 26.88 205 SER A C 1
ATOM 1584 O O . SER A 1 205 ? -3.023 15.268 -5.713 1.00 26.88 205 SER A O 1
ATOM 1586 N N . HIS A 1 206 ? -2.356 13.275 -6.448 1.00 35.28 206 HIS A N 1
ATOM 1587 C CA . HIS A 1 206 ? -1.046 13.405 -5.817 1.00 35.28 206 HIS A CA 1
ATOM 1588 C C . HIS A 1 206 ? -0.059 14.031 -6.795 1.00 35.28 206 HIS A C 1
ATOM 1590 O O . HIS A 1 206 ? 0.505 13.338 -7.634 1.00 35.28 206 HIS A O 1
ATOM 1596 N N . CYS A 1 207 ? 0.127 15.350 -6.703 1.00 26.61 207 CYS A N 1
ATOM 1597 C CA . CYS A 1 207 ? 1.280 16.087 -7.233 1.00 26.61 207 CYS A CA 1
ATOM 1598 C C . CYS A 1 207 ? 2.575 15.409 -6.733 1.00 26.61 207 CYS A C 1
ATOM 1600 O O . CYS A 1 207 ? 2.710 15.150 -5.548 1.00 26.61 207 CYS A O 1
ATOM 1602 N N . GLY A 1 208 ? 3.495 14.934 -7.573 1.00 25.00 208 GLY A N 1
ATOM 1603 C CA . GLY A 1 208 ? 4.316 15.745 -8.465 1.00 25.00 208 GLY A CA 1
ATOM 1604 C C . GLY A 1 208 ? 5.594 16.142 -7.734 1.00 25.00 208 GLY A C 1
ATOM 1605 O O . GLY A 1 208 ? 5.619 17.176 -7.084 1.00 25.00 208 GLY A O 1
ATOM 1606 N N . HIS A 1 209 ? 6.635 15.312 -7.833 1.00 27.88 209 HIS A N 1
ATOM 1607 C CA . HIS A 1 209 ? 7.994 15.707 -7.467 1.00 27.88 209 HIS A CA 1
ATOM 1608 C C . HIS A 1 209 ? 8.394 16.881 -8.377 1.00 27.88 209 HIS A C 1
ATOM 1610 O O . HIS A 1 209 ? 8.447 16.713 -9.596 1.00 27.88 209 HIS A O 1
ATOM 1616 N N . HIS A 1 210 ? 8.641 18.060 -7.807 1.00 22.42 210 HIS A N 1
ATOM 1617 C CA . HIS A 1 210 ? 9.512 19.037 -8.451 1.00 22.42 210 HIS A CA 1
ATOM 1618 C C . HIS A 1 210 ? 10.953 18.592 -8.166 1.00 22.42 210 HIS A C 1
ATOM 1620 O O . HIS A 1 210 ? 11.283 18.397 -6.993 1.00 22.42 210 HIS A O 1
ATOM 1626 N N . PRO A 1 211 ? 11.805 18.383 -9.184 1.00 24.92 211 PRO A N 1
ATOM 1627 C CA . PRO A 1 211 ? 13.230 18.228 -8.935 1.00 24.92 211 PRO A CA 1
ATOM 1628 C C . PRO A 1 211 ? 13.779 19.534 -8.331 1.00 24.92 211 PRO A C 1
ATOM 1630 O O . PRO A 1 211 ? 13.264 20.610 -8.655 1.00 24.92 211 PRO A O 1
ATOM 1633 N N . PRO A 1 212 ? 14.785 19.464 -7.441 1.00 28.08 212 PRO A N 1
ATOM 1634 C CA . PRO A 1 212 ? 15.434 20.658 -6.925 1.00 28.08 212 PRO A CA 1
ATOM 1635 C C . PRO A 1 212 ? 16.107 21.409 -8.076 1.00 28.08 212 PRO A C 1
ATOM 1637 O O . PRO A 1 212 ? 16.847 20.829 -8.871 1.00 28.08 212 PRO A O 1
ATOM 1640 N N . ASP A 1 213 ? 15.814 22.701 -8.155 1.00 31.06 213 ASP A N 1
ATOM 1641 C CA . ASP A 1 213 ? 16.484 23.647 -9.036 1.00 31.06 213 ASP A CA 1
ATOM 1642 C C . ASP A 1 213 ? 17.929 23.796 -8.532 1.00 31.06 213 ASP A C 1
ATOM 1644 O O . ASP A 1 213 ? 18.159 24.276 -7.419 1.00 31.06 213 ASP A O 1
ATOM 1648 N N . ASN A 1 214 ? 18.902 23.311 -9.305 1.00 33.88 214 ASN A N 1
ATOM 1649 C CA . ASN A 1 214 ? 20.318 23.494 -8.993 1.00 33.88 214 ASN A CA 1
ATOM 1650 C C . ASN A 1 214 ? 20.720 24.920 -9.397 1.00 33.88 214 ASN A C 1
ATOM 1652 O O . ASN A 1 214 ? 20.868 25.214 -10.586 1.00 33.88 214 ASN A O 1
ATOM 1656 N N . ARG A 1 215 ? 20.929 25.784 -8.402 1.00 33.69 215 ARG A N 1
ATOM 1657 C CA . ARG A 1 215 ? 21.798 26.962 -8.504 1.00 33.69 215 ARG A CA 1
ATOM 1658 C C . ARG A 1 215 ? 23.003 26.787 -7.602 1.00 33.69 215 ARG A C 1
ATOM 1660 O O . ARG A 1 215 ? 22.806 26.303 -6.467 1.00 33.69 215 ARG A O 1
#